Protein AF-A0A553ACE1-F1 (afdb_monomer)

Structure (mmCIF, N/CA/C/O backbone):
data_AF-A0A553ACE1-F1
#
_entry.id   AF-A0A553ACE1-F1
#
loop_
_atom_site.group_PDB
_atom_site.id
_atom_site.type_symbol
_atom_site.label_atom_id
_atom_site.label_alt_id
_atom_site.label_comp_id
_atom_site.label_asym_id
_atom_site.label_entity_id
_atom_site.label_seq_id
_atom_site.pdbx_PDB_ins_code
_atom_site.Cartn_x
_atom_site.Cartn_y
_atom_site.Cartn_z
_atom_site.occupancy
_atom_site.B_iso_or_equiv
_atom_site.auth_seq_id
_atom_site.auth_comp_id
_atom_site.auth_asym_id
_atom_site.auth_atom_id
_atom_site.pdbx_PDB_model_num
ATOM 1 N N . MET A 1 1 ? 26.444 -47.051 54.486 1.00 54.66 1 MET A N 1
ATOM 2 C CA . MET A 1 1 ? 26.420 -46.812 53.024 1.00 54.66 1 MET A CA 1
ATOM 3 C C . MET A 1 1 ? 25.079 -47.172 52.370 1.00 54.66 1 MET A C 1
ATOM 5 O O . MET A 1 1 ? 24.501 -46.300 51.744 1.00 54.66 1 MET A O 1
ATOM 9 N N . ASN A 1 2 ? 24.484 -48.352 52.595 1.00 53.97 2 ASN A N 1
ATOM 10 C CA . ASN A 1 2 ? 23.259 -48.787 51.879 1.00 53.97 2 ASN A CA 1
ATOM 11 C C . ASN A 1 2 ? 21.952 -48.009 52.162 1.00 53.97 2 ASN A C 1
ATOM 13 O O . ASN A 1 2 ? 21.010 -48.122 51.385 1.00 53.97 2 ASN A O 1
ATOM 17 N N . LYS A 1 3 ? 21.857 -47.231 53.251 1.00 53.69 3 LYS A N 1
ATOM 18 C CA . LYS A 1 3 ? 20.664 -46.404 53.548 1.00 53.69 3 LYS A CA 1
ATOM 19 C C . LYS A 1 3 ? 20.696 -45.035 52.855 1.00 53.69 3 LYS A C 1
ATOM 21 O O . LYS A 1 3 ? 19.648 -44.536 52.469 1.00 53.69 3 LYS A O 1
ATOM 26 N N . ILE A 1 4 ? 21.892 -44.481 52.635 1.00 63.81 4 ILE A N 1
ATOM 27 C CA . ILE A 1 4 ? 22.094 -43.199 51.938 1.00 63.81 4 ILE A CA 1
ATOM 28 C C . ILE A 1 4 ? 21.805 -43.370 50.445 1.00 63.81 4 ILE A C 1
ATOM 30 O O . ILE A 1 4 ? 21.076 -42.568 49.881 1.00 63.81 4 ILE A O 1
ATOM 34 N N . TYR A 1 5 ? 22.253 -44.474 49.836 1.00 59.38 5 TYR A N 1
ATOM 35 C CA . TYR A 1 5 ? 21.927 -44.782 48.439 1.00 59.38 5 TYR A CA 1
ATOM 36 C C . TYR A 1 5 ? 20.423 -44.992 48.203 1.00 59.38 5 TYR A C 1
ATOM 38 O O . TYR A 1 5 ? 19.924 -44.605 47.156 1.00 59.38 5 TYR A O 1
ATOM 46 N N . LYS A 1 6 ? 19.675 -45.527 49.181 1.00 59.72 6 LYS A N 1
ATOM 47 C CA . LYS A 1 6 ? 18.208 -45.657 49.087 1.00 59.72 6 LYS A CA 1
ATOM 48 C C . LYS A 1 6 ? 17.488 -44.307 49.179 1.00 59.72 6 LYS A C 1
ATOM 50 O O . LYS A 1 6 ? 16.543 -44.085 48.436 1.00 59.72 6 LYS A O 1
ATOM 55 N N . LEU A 1 7 ? 17.955 -43.403 50.044 1.00 62.47 7 LEU A N 1
ATOM 56 C CA . LEU A 1 7 ? 17.433 -42.032 50.152 1.00 62.47 7 LEU A CA 1
ATOM 57 C C . LEU A 1 7 ? 17.746 -41.193 48.905 1.00 62.47 7 LEU A C 1
ATOM 59 O O . LEU A 1 7 ? 16.890 -40.446 48.443 1.00 62.47 7 LEU A O 1
ATOM 63 N N . LEU A 1 8 ? 18.936 -41.366 48.326 1.00 63.53 8 LEU A N 1
ATOM 64 C CA . LEU A 1 8 ? 19.361 -40.665 47.113 1.00 63.53 8 LEU A CA 1
ATOM 65 C C . LEU A 1 8 ? 18.611 -41.174 45.868 1.00 63.53 8 LEU A C 1
ATOM 67 O O . LEU A 1 8 ? 18.238 -40.379 45.012 1.00 63.53 8 LEU A O 1
ATOM 71 N N . LEU A 1 9 ? 18.302 -42.476 45.808 1.00 63.38 9 LEU A N 1
ATOM 72 C CA . LEU A 1 9 ? 17.477 -43.069 44.750 1.00 63.38 9 LEU A CA 1
ATOM 73 C C . LEU A 1 9 ? 16.014 -42.597 44.822 1.00 63.38 9 LEU A C 1
ATOM 75 O O . LEU A 1 9 ? 15.417 -42.304 43.792 1.00 63.38 9 LEU A O 1
ATOM 79 N N . ILE A 1 10 ? 15.447 -42.482 46.030 1.00 65.19 10 ILE A N 1
ATOM 80 C CA . ILE A 1 10 ? 14.081 -41.969 46.229 1.00 65.19 10 ILE A CA 1
ATOM 81 C C . ILE A 1 10 ? 14.005 -40.483 45.860 1.00 65.19 10 ILE A C 1
ATOM 83 O O . ILE A 1 10 ? 13.066 -40.100 45.173 1.00 65.19 10 ILE A O 1
ATOM 87 N N . LEU A 1 11 ? 15.012 -39.676 46.225 1.00 62.47 11 LEU A N 1
ATOM 88 C CA . LEU A 1 11 ? 15.095 -38.264 45.838 1.00 62.47 11 LEU A CA 1
ATOM 89 C C . LEU A 1 11 ? 15.155 -38.095 44.308 1.00 62.47 11 LEU A C 1
ATOM 91 O O . LEU A 1 11 ? 14.412 -37.289 43.754 1.00 62.47 11 LEU A O 1
ATOM 95 N N . ILE A 1 12 ? 15.970 -38.900 43.618 1.00 61.97 12 ILE A N 1
ATOM 96 C CA . ILE A 1 12 ? 16.072 -38.893 42.151 1.00 61.97 12 ILE A CA 1
ATOM 97 C C . ILE A 1 12 ? 14.735 -39.292 41.505 1.00 61.97 12 ILE A C 1
ATOM 99 O O . ILE A 1 12 ? 14.260 -38.587 40.621 1.00 61.97 12 ILE A O 1
ATOM 103 N N . ILE A 1 13 ? 14.072 -40.348 41.988 1.00 59.62 13 ILE A N 1
ATOM 104 C CA . ILE A 1 13 ? 12.759 -40.775 41.471 1.00 59.62 13 ILE A CA 1
ATOM 105 C C . ILE A 1 13 ? 11.678 -39.706 41.726 1.00 59.62 13 ILE A C 1
ATOM 107 O O . ILE A 1 13 ? 10.843 -39.472 40.855 1.00 59.62 13 ILE A O 1
ATOM 111 N N . THR A 1 14 ? 11.713 -38.994 42.859 1.00 57.66 14 THR A N 1
ATOM 112 C CA . THR A 1 14 ? 10.780 -37.879 43.115 1.00 57.66 14 THR A CA 1
ATOM 113 C C . THR A 1 14 ? 11.046 -36.645 42.249 1.00 57.66 14 THR A C 1
ATOM 115 O O . THR A 1 14 ? 10.093 -35.980 41.858 1.00 57.66 14 THR A O 1
ATOM 118 N N . VAL A 1 15 ? 12.301 -36.358 41.883 1.00 57.38 15 VAL A N 1
ATOM 119 C CA . VAL A 1 15 ? 12.637 -35.265 40.948 1.00 57.38 15 VAL A CA 1
ATOM 120 C C . VAL A 1 15 ? 12.201 -35.603 39.516 1.00 57.38 15 VAL A C 1
ATOM 122 O O . VAL A 1 15 ? 11.728 -34.720 38.806 1.00 57.38 15 VAL A O 1
ATOM 125 N N . PHE A 1 16 ? 12.245 -36.880 39.115 1.00 55.12 16 PHE A N 1
ATOM 126 C CA . PHE A 1 16 ? 11.704 -37.327 37.824 1.00 55.12 16 PHE A CA 1
ATOM 127 C C . PHE A 1 16 ? 10.166 -37.374 37.784 1.00 55.12 16 PHE A C 1
ATOM 129 O O . PHE A 1 16 ? 9.590 -37.129 36.731 1.00 55.12 16 PHE A O 1
ATOM 136 N N . ALA A 1 17 ? 9.483 -37.609 38.911 1.00 51.12 17 ALA A N 1
ATOM 137 C CA . ALA A 1 17 ? 8.015 -37.609 38.973 1.00 51.12 17 ALA A CA 1
ATOM 138 C C . ALA A 1 17 ? 7.379 -36.200 38.967 1.00 51.12 17 ALA A C 1
ATOM 140 O O . ALA A 1 17 ? 6.186 -36.074 38.702 1.00 51.12 17 ALA A O 1
ATOM 141 N N . VAL A 1 18 ? 8.155 -35.142 39.243 1.00 54.12 18 VAL A N 1
ATOM 142 C CA . VAL A 1 18 ? 7.704 -33.733 39.157 1.00 54.12 18 VAL A CA 1
ATOM 143 C C . VAL A 1 18 ? 8.030 -33.107 37.792 1.00 54.12 18 VAL A C 1
ATOM 145 O O . VAL A 1 18 ? 7.512 -32.043 37.464 1.00 54.12 18 VAL A O 1
ATOM 148 N N . SER A 1 19 ? 8.788 -33.794 36.929 1.00 42.00 19 SER A N 1
ATOM 149 C CA . SER A 1 19 ? 8.917 -33.430 35.512 1.00 42.00 19 SER A CA 1
ATOM 150 C C . SER A 1 19 ? 7.740 -33.998 34.709 1.00 42.00 19 SER A C 1
ATOM 152 O O . SER A 1 19 ? 7.897 -34.738 33.743 1.00 42.00 19 SER A O 1
ATOM 154 N N . CYS A 1 20 ? 6.526 -33.654 35.141 1.00 41.62 20 CYS A N 1
ATOM 155 C CA . CYS A 1 20 ? 5.391 -33.648 34.239 1.00 41.62 20 CYS A CA 1
ATOM 156 C C . CYS A 1 20 ? 5.653 -32.483 33.283 1.00 41.62 20 CYS A C 1
ATOM 158 O O . CYS A 1 20 ? 5.522 -31.315 33.657 1.00 41.62 20 CYS A O 1
ATOM 160 N N . VAL A 1 21 ? 6.147 -32.813 32.093 1.00 44.06 21 VAL A N 1
ATOM 161 C CA . VAL A 1 21 ? 6.196 -31.903 30.954 1.00 44.06 21 VAL A CA 1
ATOM 162 C C . VAL A 1 21 ? 4.788 -31.326 30.842 1.00 44.06 21 VAL A C 1
ATOM 164 O O . VAL A 1 21 ? 3.827 -32.075 30.681 1.00 44.06 21 VAL A O 1
ATOM 167 N N . LYS A 1 22 ? 4.635 -30.011 31.032 1.00 40.16 22 LYS A N 1
ATOM 168 C CA . LYS A 1 22 ? 3.425 -29.353 30.545 1.00 40.16 22 LYS A CA 1
ATOM 169 C C . LYS A 1 22 ? 3.400 -29.664 29.060 1.00 40.16 22 LYS A C 1
ATOM 171 O O . LYS A 1 22 ? 4.384 -29.372 28.388 1.00 40.16 22 LYS A O 1
ATOM 176 N N . ASP A 1 23 ? 2.340 -30.315 28.594 1.00 42.09 23 ASP A N 1
ATOM 177 C CA . ASP A 1 23 ? 2.074 -30.452 27.170 1.00 42.09 23 ASP A CA 1
ATOM 178 C C . ASP A 1 23 ? 2.008 -29.037 26.583 1.00 42.09 23 ASP A C 1
ATOM 180 O O . ASP A 1 23 ? 0.950 -28.411 26.541 1.00 42.09 23 ASP A O 1
ATOM 184 N N . ASP A 1 24 ? 3.152 -28.525 26.131 1.00 47.62 24 ASP A N 1
ATOM 185 C CA . ASP A 1 24 ? 3.264 -27.381 25.234 1.00 47.62 24 ASP A CA 1
ATOM 186 C C . ASP A 1 24 ? 2.832 -27.860 23.840 1.00 47.62 24 ASP A C 1
ATOM 188 O O . ASP A 1 24 ? 3.572 -27.795 22.858 1.00 47.62 24 ASP A O 1
ATOM 192 N N . SER A 1 25 ? 1.617 -28.410 23.754 1.00 53.78 25 SER A N 1
ATOM 193 C CA . SER A 1 25 ? 0.945 -28.533 22.471 1.00 53.78 25 SER A CA 1
ATOM 194 C C . SER A 1 25 ? 0.800 -27.108 21.944 1.00 53.78 25 SER A C 1
ATOM 196 O O . SER A 1 25 ? 0.272 -26.262 22.677 1.00 53.78 25 SER A O 1
ATOM 198 N N . PRO A 1 26 ? 1.273 -26.796 20.724 1.00 58.47 26 PRO A N 1
ATOM 199 C CA . PRO A 1 26 ? 1.042 -25.480 20.160 1.00 58.47 26 PRO A CA 1
ATOM 200 C C . PRO A 1 26 ? -0.464 -25.248 20.186 1.00 58.47 26 PRO A C 1
ATOM 202 O O . PRO A 1 26 ? -1.236 -26.084 19.710 1.00 58.47 26 PRO A O 1
ATOM 205 N N . ASN A 1 27 ? -0.883 -24.152 20.817 1.00 63.75 27 ASN A N 1
ATOM 206 C CA . ASN A 1 27 ? -2.276 -23.744 20.814 1.00 63.75 27 ASN A CA 1
ATOM 207 C C . ASN A 1 27 ? -2.608 -23.374 19.365 1.00 63.75 27 ASN A C 1
ATOM 209 O O . ASN A 1 27 ? -2.334 -22.265 18.921 1.00 63.75 27 ASN A O 1
ATOM 213 N N . ILE A 1 28 ? -3.062 -24.355 18.591 1.00 69.94 28 ILE A N 1
ATOM 214 C CA . ILE A 1 28 ? -3.452 -24.176 17.201 1.00 69.94 28 ILE A CA 1
ATOM 215 C C . ILE A 1 28 ? -4.913 -23.748 17.199 1.00 69.94 28 ILE A C 1
ATOM 217 O O . ILE A 1 28 ? -5.791 -24.495 17.625 1.00 69.94 28 ILE A O 1
ATOM 221 N N . VAL A 1 29 ? -5.186 -22.528 16.741 1.00 79.75 29 VAL A N 1
ATOM 222 C CA . VAL A 1 29 ? -6.562 -22.107 16.472 1.00 79.75 29 VAL A CA 1
ATOM 223 C C . VAL A 1 29 ? -6.947 -22.688 15.114 1.00 79.75 29 VAL A C 1
ATOM 225 O O . VAL A 1 29 ? -6.329 -22.310 14.112 1.00 79.75 29 VAL A O 1
ATOM 228 N N . PRO A 1 30 ? -7.927 -23.612 15.050 1.00 83.69 30 PRO A N 1
ATOM 229 C CA . PRO A 1 30 ? -8.317 -24.226 13.790 1.00 83.69 30 PRO A CA 1
ATOM 230 C C . PRO A 1 30 ? -8.761 -23.146 12.808 1.00 83.69 30 PRO A C 1
ATOM 232 O O . PRO A 1 30 ? -9.521 -22.270 13.235 1.00 83.69 30 PRO A O 1
ATOM 235 N N . PRO A 1 31 ? -8.309 -23.189 11.542 1.00 85.81 31 PRO A N 1
ATOM 236 C CA . PRO A 1 31 ? -8.718 -22.221 10.537 1.00 85.81 31 PRO A CA 1
ATOM 237 C C . PRO A 1 31 ? -10.238 -22.262 10.371 1.00 85.81 31 PRO A C 1
ATOM 239 O O . PRO A 1 31 ? -10.842 -23.333 10.266 1.00 85.81 31 PRO A O 1
ATOM 242 N N . LYS A 1 32 ? -10.854 -21.082 10.391 1.00 93.12 32 LYS A N 1
ATOM 243 C CA . LYS A 1 32 ? -12.251 -20.893 10.013 1.00 93.12 32 LYS A CA 1
ATOM 244 C C . LYS A 1 32 ? -12.357 -20.820 8.487 1.00 93.12 32 LYS A C 1
ATOM 246 O O . LYS A 1 32 ? -11.362 -20.750 7.776 1.00 93.12 32 LYS A O 1
ATOM 251 N N . ASP A 1 33 ? -13.581 -20.849 7.979 1.00 96.19 33 ASP A N 1
ATOM 252 C CA . ASP A 1 33 ? -13.833 -20.493 6.585 1.00 96.19 33 ASP A CA 1
ATOM 253 C C . ASP A 1 33 ? -13.611 -18.981 6.386 1.00 96.19 33 ASP A C 1
ATOM 255 O O . ASP A 1 33 ? -14.054 -18.171 7.210 1.00 96.19 33 ASP A O 1
ATOM 259 N N . TYR A 1 34 ? -12.918 -18.589 5.312 1.00 96.62 34 TYR A N 1
ATOM 260 C CA . TYR A 1 34 ? -12.584 -17.185 5.057 1.00 96.62 34 TYR A CA 1
ATOM 261 C C . TYR A 1 34 ? -13.817 -16.316 4.792 1.00 96.62 34 TYR A C 1
ATOM 263 O O . TYR A 1 34 ? -13.854 -15.186 5.270 1.00 96.62 34 TYR A O 1
ATOM 271 N N . LYS A 1 35 ? -14.852 -16.818 4.103 1.00 96.81 35 LYS A N 1
ATOM 272 C CA . LYS A 1 35 ? -16.085 -16.052 3.834 1.00 96.81 35 LYS A CA 1
ATOM 273 C C . LYS A 1 35 ? -16.890 -15.834 5.111 1.00 96.81 35 LYS A C 1
ATOM 275 O O . LYS A 1 35 ? -17.399 -14.734 5.346 1.00 96.81 35 LYS A O 1
ATOM 280 N N . VAL A 1 36 ? -16.982 -16.865 5.951 1.00 97.19 36 VAL A N 1
ATOM 281 C CA . VAL A 1 36 ? -17.630 -16.768 7.267 1.00 97.19 36 VAL A CA 1
ATOM 282 C C . VAL A 1 36 ? -16.887 -15.765 8.143 1.00 97.19 36 VAL A C 1
ATOM 284 O O . VAL A 1 36 ? -17.506 -14.831 8.653 1.00 97.19 36 VAL A O 1
ATOM 287 N N . GLN A 1 37 ? -15.562 -15.897 8.262 1.00 97.50 37 GLN A N 1
ATOM 288 C CA . GLN A 1 37 ? -14.775 -14.979 9.082 1.00 97.50 37 GLN A CA 1
ATOM 289 C C . GLN A 1 37 ? -14.789 -13.552 8.527 1.00 97.50 37 GLN A C 1
ATOM 291 O O . GLN A 1 37 ? -14.902 -12.608 9.296 1.00 97.50 37 GLN A O 1
ATOM 296 N N . TYR A 1 38 ? -14.745 -13.371 7.208 1.00 98.19 38 TYR A N 1
ATOM 297 C CA . TYR A 1 38 ? -14.848 -12.047 6.599 1.00 98.19 38 TYR A CA 1
ATOM 298 C C . TYR A 1 38 ? -16.172 -11.353 6.947 1.00 98.19 38 TYR A C 1
ATOM 300 O O . TYR A 1 38 ? -16.191 -10.149 7.200 1.00 98.19 38 TYR A O 1
ATOM 308 N N . THR A 1 39 ? -17.273 -12.104 7.009 1.00 98.12 39 THR A N 1
ATOM 309 C CA . THR A 1 39 ? -18.576 -11.557 7.413 1.00 98.12 39 THR A CA 1
ATOM 310 C C . THR A 1 39 ? -18.546 -11.053 8.860 1.00 98.12 39 THR A C 1
ATOM 312 O O . THR A 1 39 ? -19.062 -9.970 9.139 1.00 98.12 39 THR A O 1
ATOM 315 N N . GLU A 1 40 ? -17.911 -11.804 9.769 1.00 97.12 40 GLU A N 1
ATOM 316 C CA . GLU A 1 40 ? -17.687 -11.379 11.159 1.00 97.12 40 GLU A CA 1
ATOM 317 C C . GLU A 1 40 ? -16.779 -10.139 11.215 1.00 97.12 40 GLU A C 1
ATOM 319 O O . GLU A 1 40 ? -17.159 -9.128 11.802 1.00 97.12 40 GLU A O 1
ATOM 324 N N . ASP A 1 41 ? -15.634 -10.176 10.530 1.00 98.31 41 ASP A N 1
ATOM 325 C CA . ASP A 1 41 ? -14.657 -9.085 10.492 1.00 98.31 41 ASP A CA 1
ATOM 326 C C . ASP A 1 41 ? -15.271 -7.780 9.988 1.00 98.31 41 ASP A C 1
ATOM 328 O O . ASP A 1 41 ? -15.051 -6.720 10.576 1.00 98.31 41 ASP A O 1
ATOM 332 N N . LEU A 1 42 ? -16.045 -7.843 8.900 1.00 98.50 42 LEU A N 1
ATOM 333 C CA . LEU A 1 42 ? -16.686 -6.669 8.323 1.00 98.50 42 LEU A CA 1
ATOM 334 C C . LEU A 1 42 ? -17.696 -6.064 9.301 1.00 98.50 42 LEU A C 1
ATOM 336 O O . LEU A 1 42 ? -17.701 -4.849 9.473 1.00 98.50 42 LEU A O 1
ATOM 340 N N . ALA A 1 43 ? -18.491 -6.890 9.987 1.00 98.19 43 ALA A N 1
ATOM 341 C CA . ALA A 1 43 ? -19.417 -6.418 11.013 1.00 98.19 43 ALA A CA 1
ATOM 342 C C . ALA A 1 43 ? -18.679 -5.786 12.209 1.00 98.19 43 ALA A C 1
ATOM 344 O O . ALA A 1 43 ? -19.099 -4.743 12.715 1.00 98.19 43 ALA A O 1
ATOM 345 N N . THR A 1 44 ? -17.557 -6.373 12.639 1.00 98.38 44 THR A N 1
ATOM 346 C CA . THR A 1 44 ? -16.701 -5.827 13.703 1.00 98.38 44 THR A CA 1
ATOM 347 C C . THR A 1 44 ? -16.100 -4.478 13.307 1.00 98.38 44 THR A C 1
ATOM 349 O O . THR A 1 44 ? -16.157 -3.532 14.096 1.00 98.38 44 THR A O 1
ATOM 352 N N . ILE A 1 45 ? -15.559 -4.363 12.089 1.00 98.75 45 ILE A N 1
ATOM 353 C CA . ILE A 1 45 ? -15.023 -3.104 11.553 1.00 98.75 45 ILE A CA 1
ATOM 354 C C . ILE A 1 45 ? -16.141 -2.072 11.428 1.00 98.75 45 ILE A C 1
ATOM 356 O O . ILE A 1 45 ? -15.967 -0.938 11.867 1.00 98.75 45 ILE A O 1
ATOM 360 N N . ASP A 1 46 ? -17.296 -2.449 10.877 1.00 98.56 46 ASP A N 1
ATOM 361 C CA . ASP A 1 46 ? -18.404 -1.520 10.683 1.00 98.56 46 ASP A CA 1
ATOM 362 C C . ASP A 1 46 ? -18.903 -0.957 12.018 1.00 98.56 46 ASP A C 1
ATOM 364 O O . ASP A 1 46 ? -19.078 0.258 12.130 1.00 98.56 46 ASP A O 1
ATOM 368 N N . ARG A 1 47 ? -19.019 -1.808 13.046 1.00 98.12 47 ARG A N 1
ATOM 369 C CA . ARG A 1 47 ? -19.348 -1.386 14.413 1.00 98.12 47 ARG A CA 1
ATOM 370 C C . ARG A 1 47 ? -18.276 -0.470 15.004 1.00 98.12 47 ARG A C 1
ATOM 372 O O . ARG A 1 47 ? -18.612 0.519 15.646 1.00 98.12 47 ARG A O 1
ATOM 379 N N . TYR A 1 48 ? -16.994 -0.753 14.772 1.00 98.62 48 TYR A N 1
ATOM 380 C CA . TYR A 1 48 ? -15.897 0.105 15.233 1.00 98.62 48 TYR A CA 1
ATOM 381 C C . TYR A 1 48 ? -15.950 1.496 14.599 1.00 98.62 48 TYR A C 1
ATOM 383 O O . TYR A 1 48 ? -15.826 2.498 15.300 1.00 98.62 48 TYR A O 1
ATOM 391 N N . LEU A 1 49 ? -16.217 1.570 13.295 1.00 98.69 49 LEU A N 1
ATOM 392 C CA . LEU A 1 49 ? -16.373 2.832 12.573 1.00 98.69 49 LEU A CA 1
ATOM 393 C C . LEU A 1 49 ? -17.570 3.666 13.069 1.00 98.69 49 LEU A C 1
ATOM 395 O O . LEU A 1 49 ? -17.536 4.892 12.946 1.00 98.69 49 LEU A O 1
ATOM 399 N N . ASP A 1 50 ? -18.601 3.021 13.623 1.00 98.12 50 ASP A N 1
ATOM 400 C CA . ASP A 1 50 ? -19.799 3.669 14.170 1.00 98.12 50 ASP A CA 1
ATOM 401 C C . ASP A 1 50 ? -19.663 4.069 15.645 1.00 98.12 50 ASP A C 1
ATOM 403 O O . ASP A 1 50 ? -20.139 5.134 16.038 1.00 98.12 50 ASP A O 1
ATOM 407 N N . GLU A 1 51 ? -19.011 3.242 16.466 1.00 97.44 51 GLU A N 1
ATOM 408 C CA . GLU A 1 51 ? -18.904 3.450 17.917 1.00 97.44 51 GLU A CA 1
ATOM 409 C C . GLU A 1 51 ? -17.683 4.274 18.341 1.00 97.44 51 GLU A C 1
ATOM 411 O O . GLU A 1 51 ? -17.623 4.711 19.490 1.00 97.44 51 GLU A O 1
ATOM 416 N N . TYR A 1 52 ? -16.699 4.481 17.464 1.00 98.44 52 TYR A N 1
ATOM 417 C CA . TYR A 1 52 ? -15.484 5.238 17.773 1.00 98.44 52 TYR A CA 1
ATOM 418 C C . TYR A 1 52 ? -15.437 6.549 16.995 1.00 98.44 52 TYR A C 1
ATOM 420 O O . TYR A 1 52 ? -15.924 6.645 15.869 1.00 98.44 52 TYR A O 1
ATOM 428 N N . TYR A 1 53 ? -14.802 7.557 17.590 1.00 98.50 53 TYR A N 1
ATOM 429 C CA . TYR A 1 53 ? -14.370 8.774 16.907 1.00 98.50 53 TYR A CA 1
ATOM 430 C C . TYR A 1 53 ? -12.841 8.832 16.863 1.00 98.50 53 TYR A C 1
ATOM 432 O O . TYR A 1 53 ? -12.156 8.108 17.593 1.00 98.50 53 TYR A O 1
ATOM 440 N N . MET A 1 54 ? -12.308 9.685 15.990 1.00 98.12 54 MET A N 1
ATOM 441 C CA . MET A 1 54 ? -10.868 9.876 15.842 1.00 98.12 54 MET A CA 1
ATOM 442 C C . MET A 1 54 ? -10.461 11.333 16.037 1.00 98.12 54 MET A C 1
ATOM 444 O O . MET A 1 54 ? -11.174 12.251 15.633 1.00 98.12 54 MET A O 1
ATOM 448 N N . GLU A 1 55 ? -9.279 11.528 16.610 1.00 98.06 55 GLU A N 1
ATOM 449 C CA . GLU A 1 55 ? -8.599 12.817 16.711 1.00 98.06 55 GLU A CA 1
ATOM 450 C C . GLU A 1 55 ? -7.272 12.720 15.961 1.00 98.06 55 GLU A C 1
ATOM 452 O O . GLU A 1 55 ? -6.478 11.816 16.228 1.00 98.06 55 GLU A O 1
ATOM 457 N N . VAL A 1 56 ? -7.051 13.633 15.012 1.00 98.19 56 VAL A N 1
ATOM 458 C CA . VAL A 1 56 ? -5.867 13.656 14.142 1.00 98.19 56 VAL A CA 1
ATOM 459 C C . VAL A 1 56 ? -5.013 14.864 14.513 1.00 98.19 56 VAL A C 1
ATOM 461 O O . VAL A 1 56 ? -5.495 15.998 14.489 1.00 98.19 56 VAL A O 1
ATOM 464 N N . THR A 1 57 ? -3.754 14.638 14.884 1.00 97.62 57 THR A N 1
ATOM 465 C CA . THR A 1 57 ? -2.805 15.727 15.161 1.00 97.62 57 THR A CA 1
ATOM 466 C C . THR A 1 57 ? -2.314 16.375 13.858 1.00 97.62 57 THR A C 1
ATOM 468 O O . THR A 1 57 ? -2.434 15.769 12.792 1.00 97.62 57 THR A O 1
ATOM 471 N N . PRO A 1 58 ? -1.695 17.573 13.904 1.00 95.19 58 PRO A N 1
ATOM 472 C CA . PRO A 1 58 ? -1.054 18.168 12.725 1.00 95.19 58 PRO A CA 1
ATOM 473 C C . PRO A 1 58 ? 0.023 17.281 12.080 1.00 95.19 58 PRO A C 1
ATOM 475 O O . PRO A 1 58 ? 0.250 17.376 10.880 1.00 95.19 58 PRO A O 1
ATOM 478 N N . ASP A 1 59 ? 0.646 16.393 12.862 1.00 93.19 59 ASP A N 1
ATOM 479 C CA . ASP A 1 59 ? 1.635 15.419 12.387 1.00 93.19 59 ASP A CA 1
ATOM 480 C C . ASP A 1 59 ? 0.998 14.101 11.913 1.00 93.19 59 ASP A C 1
ATOM 482 O O . ASP A 1 59 ? 1.711 13.125 11.667 1.00 93.19 59 ASP A O 1
ATOM 486 N N . PHE A 1 60 ? -0.332 14.048 11.800 1.00 97.25 60 PHE A N 1
ATOM 487 C CA . PHE A 1 60 ? -1.122 12.887 11.380 1.00 97.25 60 PHE A CA 1
ATOM 488 C C . PHE A 1 60 ? -1.035 11.664 12.306 1.00 97.25 60 PHE A C 1
ATOM 490 O O . PHE A 1 60 ? -1.233 10.527 11.867 1.00 97.25 60 PHE A O 1
ATOM 497 N N . ASP A 1 61 ? -0.745 11.874 13.592 1.00 97.19 61 ASP A N 1
ATOM 498 C CA . ASP A 1 61 ? -0.977 10.848 14.608 1.00 97.19 61 ASP A CA 1
ATOM 499 C C . ASP A 1 61 ? -2.464 10.770 14.936 1.00 97.19 61 ASP A C 1
ATOM 501 O O . ASP A 1 61 ? -3.122 11.799 15.095 1.00 97.19 61 ASP A O 1
ATOM 505 N N . VAL A 1 62 ? -2.976 9.547 15.070 1.00 98.12 62 VAL A N 1
ATOM 506 C CA . VAL A 1 62 ? -4.399 9.312 15.323 1.00 98.12 62 VAL A CA 1
ATOM 507 C C . VAL A 1 62 ? -4.621 8.665 16.681 1.00 98.12 62 VAL A C 1
ATOM 509 O O . VAL A 1 62 ? -3.995 7.655 17.014 1.00 98.12 62 VAL A O 1
ATOM 512 N N . THR A 1 63 ? -5.568 9.219 17.433 1.00 98.12 63 THR A N 1
ATOM 513 C CA . TH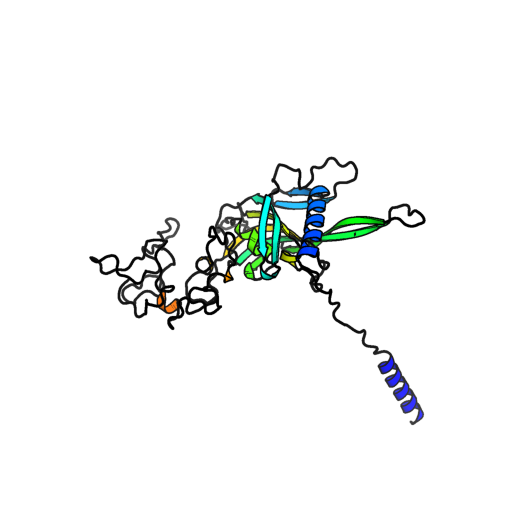R A 1 63 ? -6.148 8.580 18.618 1.00 98.12 63 THR A CA 1
ATOM 514 C C . THR A 1 63 ? -7.580 8.177 18.305 1.00 98.12 63 THR A C 1
ATOM 516 O O . THR A 1 63 ? -8.368 9.004 17.853 1.00 98.12 63 THR A O 1
ATOM 519 N N . PHE A 1 64 ? -7.914 6.911 18.555 1.00 98.31 64 PHE A N 1
ATOM 520 C CA . PHE A 1 64 ? -9.282 6.406 18.475 1.00 98.31 64 PHE A CA 1
ATOM 521 C C . PHE A 1 64 ? -9.864 6.278 19.876 1.00 98.31 64 PHE A C 1
ATOM 523 O O . PHE A 1 64 ? -9.230 5.690 20.756 1.00 98.31 64 PHE A O 1
ATOM 530 N N . THR A 1 65 ? -11.075 6.793 20.061 1.00 98.19 65 THR A N 1
ATOM 531 C CA . THR A 1 65 ? -11.755 6.794 21.356 1.00 98.19 65 THR A CA 1
ATOM 532 C C . THR A 1 65 ? -13.200 6.351 21.174 1.00 98.19 65 THR A C 1
ATOM 534 O O . THR A 1 65 ? -13.899 6.834 20.282 1.00 98.19 65 THR A O 1
ATOM 537 N N . LYS A 1 66 ? -13.660 5.430 22.028 1.00 97.06 66 LYS A N 1
ATOM 538 C CA . LYS A 1 66 ? -15.055 4.979 22.029 1.00 97.06 66 LYS A CA 1
ATOM 539 C C . LYS A 1 66 ? -15.968 6.141 22.420 1.00 97.06 66 LYS A C 1
ATOM 541 O O . LYS A 1 66 ? -15.708 6.831 23.408 1.00 97.06 66 LYS A O 1
ATOM 546 N N . ILE A 1 67 ? -17.036 6.353 21.661 1.00 97.62 67 ILE A N 1
ATOM 547 C CA . ILE A 1 67 ? -18.045 7.367 21.954 1.00 97.62 67 ILE A CA 1
ATOM 548 C C . ILE A 1 67 ? -18.810 6.914 23.208 1.00 97.62 67 ILE A C 1
ATOM 550 O O . ILE A 1 67 ? -19.364 5.810 23.225 1.00 97.62 67 ILE A O 1
ATOM 554 N N . PRO A 1 68 ? -18.843 7.719 24.284 1.00 95.12 68 PRO A N 1
ATOM 555 C CA . PRO A 1 68 ? -19.598 7.365 25.477 1.00 95.12 68 PRO A CA 1
ATOM 556 C C . PRO A 1 68 ? -21.103 7.382 25.188 1.00 95.12 68 PRO A C 1
ATOM 558 O O . PRO A 1 68 ? -21.574 8.070 24.284 1.00 95.12 68 PRO A O 1
ATOM 561 N N . VAL A 1 69 ? -21.890 6.670 25.995 1.00 90.31 69 VAL A N 1
ATOM 562 C CA . VAL A 1 69 ? -23.357 6.706 25.893 1.00 90.31 69 VAL A CA 1
ATOM 563 C C . VAL A 1 69 ? -23.852 8.150 26.047 1.00 90.31 69 VAL A C 1
ATOM 565 O O . VAL A 1 69 ? -23.550 8.810 27.039 1.00 90.31 69 VAL A O 1
ATOM 568 N N . GLY A 1 70 ? -24.606 8.643 25.059 1.00 92.81 70 GLY A N 1
ATOM 569 C CA . GLY A 1 70 ? -25.060 10.039 25.004 1.00 92.81 70 GLY A CA 1
ATOM 570 C C . GLY A 1 70 ? -23.998 11.045 24.535 1.00 92.81 70 GLY A C 1
ATOM 571 O O . GLY A 1 70 ? -24.247 12.248 24.585 1.00 92.81 70 GLY A O 1
ATOM 572 N N . GLY A 1 71 ? -22.830 10.574 24.089 1.00 94.50 71 GLY A N 1
ATOM 573 C CA . GLY A 1 71 ? -21.795 11.393 23.465 1.00 94.50 71 GLY A CA 1
ATOM 574 C C . GLY A 1 71 ? -22.266 12.023 22.153 1.00 94.50 71 GLY A C 1
ATOM 575 O O . GLY A 1 71 ? -23.130 11.490 21.458 1.00 94.50 71 GLY A O 1
ATOM 576 N N . THR A 1 72 ? -21.698 13.182 21.822 1.00 95.50 72 THR A N 1
ATOM 577 C CA . THR A 1 72 ? -22.055 13.976 20.632 1.00 95.50 72 THR A CA 1
ATOM 578 C C . THR A 1 72 ? -20.945 14.003 19.582 1.00 95.50 72 THR A C 1
ATOM 580 O O . THR A 1 72 ? -21.041 14.745 18.605 1.00 95.50 72 THR A O 1
ATOM 583 N N . GLN A 1 73 ? -19.858 13.262 19.803 1.00 97.81 73 GLN A N 1
ATOM 584 C CA . GLN A 1 73 ? -18.750 13.154 18.863 1.00 97.81 73 GLN A CA 1
ATOM 585 C C . GLN A 1 73 ? -19.235 12.505 17.563 1.00 97.81 73 GLN A C 1
ATOM 587 O O . GLN A 1 73 ? -20.027 11.563 17.585 1.00 97.81 73 GLN A O 1
ATOM 592 N N . GLN A 1 74 ? -18.752 13.001 16.425 1.00 97.44 74 GLN A N 1
ATOM 593 C CA . GLN A 1 74 ? -18.993 12.339 15.147 1.00 97.44 74 GLN A CA 1
ATOM 594 C C . GLN A 1 74 ? -18.142 11.075 15.073 1.00 97.44 74 GLN A C 1
ATOM 596 O O . GLN A 1 74 ? -16.937 11.124 15.322 1.00 97.44 74 GLN A O 1
ATOM 601 N N . SER A 1 75 ? -18.769 9.955 14.722 1.00 98.31 75 SER A N 1
ATOM 602 C CA . SER A 1 75 ? -18.055 8.699 14.525 1.00 98.31 75 SER A CA 1
ATOM 603 C C . SER A 1 75 ? -17.088 8.777 13.345 1.00 98.31 75 SER A C 1
ATOM 605 O O . SER A 1 75 ? -17.210 9.649 12.477 1.00 98.31 75 SER A O 1
ATOM 607 N N . ILE A 1 76 ? -16.141 7.838 13.283 1.00 98.56 76 ILE A N 1
ATOM 608 C CA . ILE A 1 76 ? -15.203 7.707 12.159 1.00 98.56 76 ILE A CA 1
ATOM 609 C C . ILE A 1 76 ? -15.969 7.615 10.830 1.00 98.56 76 ILE A C 1
ATOM 611 O O . ILE A 1 76 ? -15.543 8.212 9.839 1.00 98.56 76 ILE A O 1
ATOM 615 N N . ARG A 1 77 ? -17.117 6.919 10.814 1.00 98.25 77 ARG A N 1
ATOM 616 C CA . ARG A 1 77 ? -17.978 6.799 9.630 1.00 98.25 77 ARG A CA 1
ATOM 617 C C . ARG A 1 77 ? -18.599 8.126 9.195 1.00 98.25 77 ARG A C 1
ATOM 619 O O . ARG A 1 77 ? -18.746 8.351 7.997 1.00 98.25 77 ARG A O 1
ATOM 626 N N . LEU A 1 78 ? -19.021 8.960 10.145 1.00 97.44 78 LEU A N 1
ATOM 627 C CA . LEU A 1 78 ? -19.851 10.138 9.866 1.00 97.44 78 LEU A CA 1
ATOM 628 C C . LEU A 1 78 ? -19.073 11.450 9.770 1.00 97.44 78 LEU A C 1
ATOM 630 O O . LEU A 1 78 ? -19.614 12.426 9.248 1.00 97.44 78 LEU A O 1
ATOM 634 N N . GLN A 1 79 ? -17.843 11.511 10.281 1.00 96.62 79 GLN A N 1
ATOM 635 C CA . GLN A 1 79 ? -17.032 12.719 10.153 1.00 96.62 79 GLN A CA 1
ATOM 636 C C . GLN A 1 79 ? -16.744 13.043 8.677 1.00 96.62 79 GLN A C 1
ATOM 638 O O . GLN A 1 79 ? -16.577 12.156 7.840 1.00 96.62 79 GLN A O 1
ATOM 643 N N . THR A 1 80 ? -16.695 14.335 8.355 1.00 96.31 80 THR A N 1
ATOM 644 C CA . THR A 1 80 ? -16.552 14.819 6.971 1.00 96.31 80 THR A CA 1
ATOM 645 C C . THR A 1 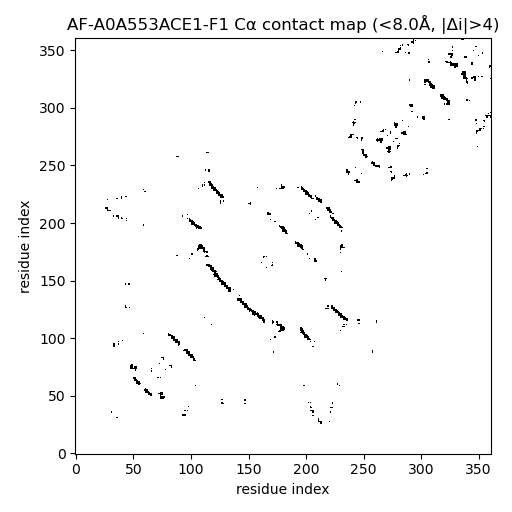80 ? -15.190 15.434 6.669 1.00 96.31 80 THR A C 1
ATOM 647 O O . THR A 1 80 ? -14.912 15.734 5.512 1.00 96.31 80 THR A O 1
ATOM 650 N N . THR A 1 81 ? -14.353 15.661 7.685 1.00 97.00 81 THR A N 1
ATOM 651 C CA . THR A 1 81 ? -13.030 16.285 7.519 1.00 97.00 81 THR A CA 1
ATOM 652 C C . THR A 1 81 ? -12.101 15.399 6.694 1.00 97.00 81 THR A C 1
ATOM 654 O O . THR A 1 81 ? -11.396 15.896 5.821 1.00 97.00 81 THR A O 1
ATOM 657 N N . TYR A 1 82 ? -12.141 14.090 6.938 1.00 97.31 82 TYR A N 1
ATOM 658 C CA . TYR A 1 82 ? -11.362 13.087 6.223 1.00 97.31 82 TYR A CA 1
ATOM 659 C C . TYR A 1 82 ? -12.277 11.935 5.800 1.00 97.31 82 TYR A C 1
ATOM 661 O O . TYR A 1 82 ? -12.335 10.924 6.497 1.00 97.31 82 TYR A O 1
ATOM 669 N N . PRO A 1 83 ? -13.044 12.078 4.707 1.00 97.12 83 PRO A N 1
ATOM 670 C CA . PRO A 1 83 ? -14.092 11.128 4.348 1.00 97.12 83 PRO A CA 1
ATOM 671 C C . PRO A 1 83 ? -13.602 9.678 4.309 1.00 97.12 83 PRO A C 1
ATOM 673 O O . PRO A 1 83 ? -12.539 9.385 3.760 1.00 97.12 83 PRO A O 1
ATOM 676 N N . LEU A 1 84 ? -14.399 8.769 4.873 1.00 98.62 84 LEU A N 1
ATOM 677 C CA . LEU A 1 84 ? -14.136 7.336 4.804 1.00 98.62 84 LEU A CA 1
ATOM 678 C C . LEU A 1 84 ? -14.259 6.849 3.355 1.00 98.62 84 LEU A C 1
ATOM 680 O O . LEU A 1 84 ? -15.276 7.070 2.697 1.00 98.62 84 LEU A O 1
ATOM 684 N N . GLN A 1 85 ? -13.232 6.158 2.876 1.00 98.44 85 GLN A N 1
ATOM 685 C CA . GLN A 1 85 ? -13.172 5.564 1.544 1.00 98.44 85 GLN A CA 1
ATOM 686 C C . GLN A 1 85 ? -13.100 4.038 1.651 1.00 98.44 85 GLN A C 1
ATOM 688 O O . GLN A 1 85 ? -12.859 3.483 2.726 1.00 98.44 85 GLN A O 1
ATOM 693 N N . SER A 1 86 ? -13.317 3.340 0.535 1.00 97.88 86 SER A N 1
ATOM 694 C CA . SER A 1 86 ? -13.170 1.885 0.485 1.00 97.88 86 SER A CA 1
ATOM 695 C C . SER A 1 86 ? -12.651 1.393 -0.860 1.00 97.88 86 SER A C 1
ATOM 697 O O . SER A 1 86 ? -13.036 1.935 -1.895 1.00 97.88 86 SER A O 1
ATOM 699 N N . LYS A 1 87 ? -11.862 0.316 -0.836 1.00 94.88 87 LYS A N 1
ATOM 700 C CA . LYS A 1 87 ? -11.410 -0.453 -2.006 1.00 94.88 87 LYS A CA 1
ATOM 701 C C . LYS A 1 87 ? -11.836 -1.915 -1.840 1.00 94.88 87 LYS A C 1
ATOM 703 O O . LYS A 1 87 ? -11.904 -2.409 -0.715 1.00 94.88 87 LYS A O 1
ATOM 708 N N . ILE A 1 88 ? -12.120 -2.599 -2.947 1.00 94.75 88 ILE A N 1
ATOM 709 C CA . ILE A 1 88 ? -12.241 -4.061 -2.961 1.00 94.75 88 ILE A CA 1
ATOM 710 C C . ILE A 1 88 ? -10.872 -4.658 -3.281 1.00 94.75 88 ILE A C 1
ATOM 712 O O . ILE A 1 88 ? -10.299 -4.362 -4.329 1.00 94.75 88 ILE A O 1
ATOM 716 N N . VAL A 1 89 ? -10.373 -5.488 -2.371 1.00 92.88 89 VAL A N 1
ATOM 717 C CA . VAL A 1 89 ? -9.152 -6.281 -2.512 1.00 92.88 89 VAL A CA 1
ATOM 718 C C . VAL A 1 89 ? -9.565 -7.718 -2.782 1.00 92.88 89 VAL A C 1
ATOM 720 O O . VAL A 1 89 ? -10.214 -8.347 -1.947 1.00 92.88 89 VAL A O 1
ATOM 723 N N . LYS A 1 90 ? -9.196 -8.232 -3.950 1.00 89.94 90 LYS A N 1
ATOM 724 C CA . LYS A 1 90 ? -9.473 -9.618 -4.314 1.00 89.94 90 LYS A CA 1
ATOM 725 C C . LYS A 1 90 ? -8.394 -10.517 -3.733 1.00 89.94 90 LYS A C 1
ATOM 727 O O . LYS A 1 90 ? -7.209 -10.216 -3.850 1.00 89.94 90 LYS A O 1
ATOM 732 N N . ASN A 1 91 ? -8.796 -11.623 -3.127 1.00 90.06 91 ASN A N 1
ATOM 733 C CA . ASN A 1 91 ? -7.875 -12.676 -2.742 1.00 90.06 91 ASN A CA 1
ATOM 734 C C . ASN A 1 91 ? -8.461 -14.020 -3.180 1.00 90.06 91 ASN A C 1
ATOM 736 O O . ASN A 1 91 ? -9.388 -14.546 -2.566 1.00 90.06 91 ASN A O 1
ATOM 740 N N . GLU A 1 92 ? -7.913 -14.542 -4.272 1.00 86.31 92 GLU A N 1
ATOM 741 C CA . GLU A 1 92 ? -8.349 -15.794 -4.893 1.00 86.31 92 GLU A CA 1
ATOM 742 C C . GLU A 1 92 ? -7.982 -17.016 -4.050 1.00 86.31 92 GLU A C 1
ATOM 744 O O . GLU A 1 92 ? -8.739 -17.980 -4.020 1.00 86.31 92 GLU A O 1
ATOM 749 N N . ASP A 1 93 ? -6.879 -16.946 -3.299 1.00 88.81 93 ASP A N 1
ATOM 750 C CA . ASP A 1 93 ? -6.443 -18.018 -2.399 1.00 88.81 93 ASP A CA 1
ATOM 751 C C . ASP A 1 93 ? -7.433 -18.198 -1.237 1.00 88.81 93 ASP A C 1
ATOM 753 O O . ASP A 1 93 ? -7.647 -19.303 -0.739 1.00 88.81 93 ASP A O 1
ATOM 757 N N . HIS A 1 94 ? -8.082 -17.105 -0.829 1.00 92.75 94 HIS A N 1
ATOM 758 C CA . HIS A 1 94 ? -9.158 -17.093 0.158 1.00 92.75 94 HIS A CA 1
ATOM 759 C C . HIS A 1 94 ? -10.550 -17.257 -0.471 1.00 92.75 94 HIS A C 1
ATOM 761 O O . HIS A 1 94 ? -11.509 -17.475 0.269 1.00 92.75 94 HIS A O 1
ATOM 767 N N . ASP A 1 95 ? -10.680 -17.122 -1.797 1.00 93.06 95 ASP A N 1
ATOM 768 C CA . ASP A 1 95 ? -11.953 -16.981 -2.520 1.00 93.06 95 ASP A CA 1
ATOM 769 C C . ASP A 1 95 ? -12.846 -15.872 -1.911 1.00 93.06 95 ASP A C 1
ATOM 771 O O . ASP A 1 95 ? -14.044 -16.048 -1.680 1.00 93.06 95 ASP A O 1
ATOM 775 N N . VAL A 1 96 ? -12.248 -14.720 -1.570 1.00 94.12 96 VAL A N 1
ATOM 776 C CA . VAL A 1 96 ? -12.943 -13.585 -0.935 1.00 94.12 96 VAL A CA 1
ATOM 777 C C . VAL A 1 96 ? -12.539 -12.249 -1.560 1.00 94.12 96 VAL A C 1
ATOM 779 O O . VAL A 1 96 ? -11.359 -11.916 -1.670 1.00 94.12 96 VAL A O 1
ATOM 782 N N . ASP A 1 97 ? -13.553 -11.434 -1.850 1.00 94.94 97 ASP A N 1
ATOM 783 C CA . ASP A 1 97 ? -13.422 -10.021 -2.203 1.00 94.94 97 ASP A CA 1
ATOM 784 C C . ASP A 1 97 ? -13.572 -9.162 -0.939 1.00 94.94 97 ASP A C 1
ATOM 786 O O . ASP A 1 97 ? -14.674 -8.823 -0.497 1.00 94.94 97 ASP A O 1
ATOM 790 N N . TYR A 1 98 ? -12.444 -8.809 -0.332 1.00 97.25 98 TYR A N 1
ATOM 791 C CA . TYR A 1 98 ? -12.396 -8.043 0.905 1.00 97.25 98 TYR A CA 1
ATOM 792 C C . TYR A 1 98 ? -12.638 -6.556 0.641 1.00 97.25 98 TYR A C 1
ATOM 794 O O . TYR A 1 98 ? -11.841 -5.874 -0.002 1.00 97.25 98 TYR A O 1
ATOM 802 N N . LYS A 1 99 ? -13.703 -6.000 1.218 1.00 98.19 99 LYS A N 1
ATOM 803 C CA . LYS A 1 99 ? -13.830 -4.546 1.375 1.00 98.19 99 LYS A CA 1
ATOM 804 C C . LYS A 1 99 ? -12.857 -4.052 2.444 1.00 98.19 99 LYS A C 1
ATOM 806 O O . LYS A 1 99 ? -12.989 -4.411 3.612 1.00 98.19 99 LYS 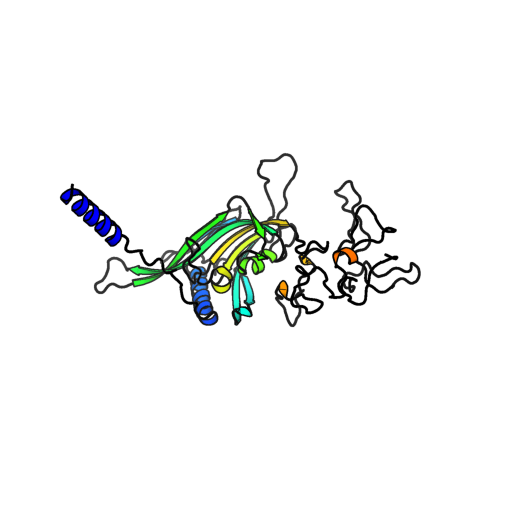A O 1
ATOM 811 N N . VA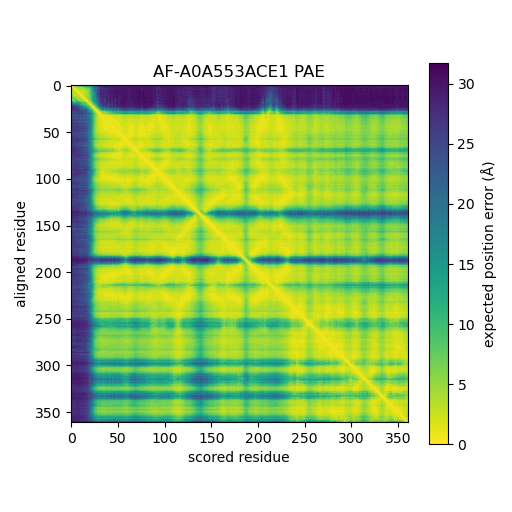L A 1 100 ? -11.940 -3.181 2.042 1.00 98.44 100 VAL A N 1
ATOM 812 C CA . VAL A 1 100 ? -11.003 -2.487 2.926 1.00 98.44 100 VAL A CA 1
ATOM 813 C C . VAL A 1 100 ? -11.410 -1.030 3.020 1.00 98.44 100 VAL A C 1
ATOM 815 O O . VAL A 1 100 ? -11.474 -0.339 2.001 1.00 98.44 100 VAL A O 1
ATOM 818 N N . TYR A 1 101 ? -11.679 -0.560 4.237 1.00 98.81 101 TYR A N 1
ATOM 819 C CA . TYR A 1 101 ? -11.892 0.861 4.481 1.00 98.81 101 TYR A CA 1
ATOM 820 C C . TYR A 1 101 ? -10.560 1.560 4.725 1.00 98.81 101 TYR A C 1
ATOM 822 O O . TYR A 1 101 ? -9.669 1.015 5.379 1.00 98.81 101 TYR A O 1
ATOM 830 N N . TYR A 1 102 ? -10.434 2.787 4.238 1.00 98.75 102 TYR A N 1
ATOM 831 C CA . TYR A 1 102 ? -9.267 3.619 4.488 1.00 98.75 102 TYR A CA 1
ATOM 832 C C . TYR A 1 102 ? -9.650 5.099 4.525 1.00 98.75 102 TYR A C 1
ATOM 834 O O . TYR A 1 102 ? -10.714 5.502 4.056 1.00 98.75 102 TYR A O 1
ATOM 842 N N . ILE A 1 103 ? -8.779 5.906 5.118 1.00 98.75 103 ILE A N 1
ATOM 843 C CA . ILE A 1 103 ? -8.907 7.356 5.202 1.00 98.75 103 ILE A CA 1
ATOM 844 C C . ILE A 1 103 ? -7.582 7.963 4.754 1.00 98.75 103 ILE A C 1
ATOM 846 O O . ILE A 1 103 ? -6.532 7.623 5.303 1.00 98.75 103 ILE A O 1
ATOM 850 N N . SER A 1 104 ? -7.634 8.864 3.774 1.00 98.12 104 SER A N 1
ATOM 851 C CA . SER A 1 104 ? -6.481 9.656 3.343 1.00 98.12 104 SER A CA 1
ATOM 852 C C . SER A 1 104 ? -6.492 11.012 4.046 1.00 98.12 104 SER A C 1
ATOM 854 O O . SER A 1 104 ? -7.416 11.805 3.861 1.00 98.12 104 SER A O 1
ATOM 856 N N . PHE A 1 105 ? -5.479 11.275 4.874 1.00 98.25 105 PHE A N 1
ATOM 857 C CA . PHE A 1 105 ? -5.269 12.598 5.471 1.00 98.25 105 PHE A CA 1
ATOM 858 C C . PHE A 1 105 ? -4.470 13.498 4.536 1.00 98.25 105 PHE A C 1
ATOM 860 O O . PHE A 1 105 ? -4.724 14.698 4.444 1.00 98.25 105 PHE A O 1
ATOM 867 N N . GLN A 1 106 ? -3.501 12.894 3.851 1.00 97.88 106 GLN A N 1
ATOM 868 C CA . GLN A 1 106 ? -2.641 13.529 2.872 1.00 97.88 106 GLN A CA 1
ATOM 869 C C . GLN A 1 106 ? -2.174 12.459 1.884 1.00 97.88 106 GLN A C 1
ATOM 871 O O . GLN A 1 106 ? -1.636 11.439 2.304 1.00 97.88 106 GLN A O 1
ATOM 876 N N . GLU A 1 107 ? -2.348 12.688 0.581 1.00 97.12 107 GLU A N 1
ATOM 877 C CA . GLU A 1 107 ? -1.875 11.752 -0.451 1.00 97.12 107 GLU A CA 1
ATOM 878 C C . GLU A 1 107 ? -0.343 11.675 -0.466 1.00 97.12 107 GLU A C 1
ATOM 880 O O . GLU A 1 107 ? 0.214 10.588 -0.527 1.00 97.12 107 GLU A O 1
ATOM 885 N N . GLY A 1 108 ? 0.326 12.822 -0.337 1.00 97.56 108 GLY A N 1
ATOM 886 C CA . GLY A 1 108 ? 1.774 12.976 -0.465 1.00 97.56 108 GLY A CA 1
ATOM 887 C C . GLY A 1 108 ? 2.159 13.703 -1.758 1.00 97.56 108 GLY A C 1
ATOM 888 O O . GLY A 1 108 ? 1.371 13.763 -2.701 1.00 97.56 108 GLY A O 1
ATOM 889 N N . VAL A 1 109 ? 3.355 14.295 -1.802 1.00 97.38 109 VAL A N 1
ATOM 890 C CA . VAL A 1 109 ? 3.813 15.134 -2.937 1.00 97.38 109 VAL A CA 1
ATOM 891 C C . VAL A 1 109 ? 4.998 14.549 -3.705 1.00 97.38 109 VAL A C 1
ATOM 893 O O . VAL A 1 109 ? 5.407 15.110 -4.719 1.00 97.38 109 VAL A O 1
ATOM 896 N N . GLY A 1 110 ? 5.575 13.461 -3.202 1.00 95.81 110 GLY A N 1
ATOM 897 C CA . GLY A 1 110 ? 6.729 12.792 -3.781 1.00 95.81 110 GLY A CA 1
ATOM 898 C C . GLY A 1 110 ? 6.352 11.677 -4.752 1.00 95.81 110 GLY A C 1
ATOM 899 O O . GLY A 1 110 ? 5.388 11.762 -5.515 1.00 95.81 110 GLY A O 1
ATOM 900 N N . GLU A 1 111 ? 7.149 10.617 -4.730 1.00 94.25 111 GLU A N 1
ATOM 901 C CA . GLU A 1 111 ? 7.040 9.499 -5.660 1.00 94.25 111 GLU A CA 1
ATOM 902 C C . GLU A 1 111 ? 5.874 8.581 -5.289 1.00 94.25 111 GLU A C 1
ATOM 904 O O . GLU A 1 111 ? 5.546 8.408 -4.115 1.00 94.25 111 GLU A O 1
ATOM 909 N N . SER A 1 112 ? 5.256 7.969 -6.299 1.00 93.44 112 SER A N 1
ATOM 910 C CA . SER A 1 112 ? 4.334 6.850 -6.079 1.00 93.44 112 SER A CA 1
ATOM 911 C C . SER A 1 112 ? 5.131 5.588 -5.756 1.00 93.44 112 SER A C 1
ATOM 913 O O . SER A 1 112 ? 6.242 5.413 -6.254 1.00 93.44 112 S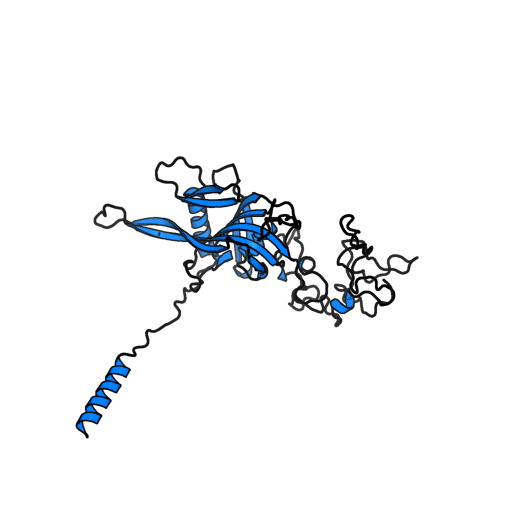ER A O 1
ATOM 915 N N . THR A 1 113 ? 4.556 4.722 -4.930 1.00 91.75 113 THR A N 1
ATOM 916 C CA . THR A 1 113 ? 5.127 3.417 -4.585 1.00 91.75 113 THR A CA 1
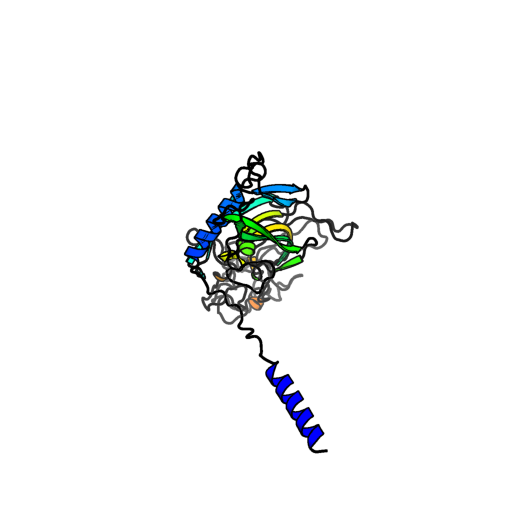ATOM 917 C C . THR A 1 113 ? 4.319 2.318 -5.250 1.00 91.75 113 THR A C 1
ATOM 919 O O . THR A 1 113 ? 3.111 2.448 -5.436 1.00 91.75 113 THR A O 1
ATOM 922 N N . THR A 1 114 ? 4.978 1.226 -5.596 1.00 92.38 114 THR A N 1
ATOM 923 C CA . THR A 1 114 ? 4.334 -0.019 -5.999 1.00 92.38 114 THR A CA 1
ATOM 924 C C . THR A 1 114 ? 4.392 -1.020 -4.863 1.00 92.38 114 THR A C 1
ATOM 926 O O . THR A 1 114 ? 5.060 -0.814 -3.850 1.00 92.38 114 THR A O 1
ATOM 929 N N . ALA A 1 115 ? 3.653 -2.104 -5.022 1.00 92.62 115 ALA A N 1
ATOM 930 C CA . ALA A 1 115 ? 3.492 -3.110 -3.996 1.00 92.62 115 ALA A CA 1
ATOM 931 C C . ALA A 1 115 ? 4.736 -4.035 -3.855 1.00 92.62 115 ALA A C 1
ATOM 933 O O . ALA A 1 115 ? 4.828 -4.768 -2.873 1.00 92.62 115 ALA A O 1
ATOM 934 N N . VAL A 1 116 ? 5.695 -3.944 -4.792 1.00 94.44 116 VAL A N 1
ATOM 935 C CA . VAL A 1 116 ? 7.018 -4.614 -4.792 1.00 94.44 116 VAL A CA 1
ATOM 936 C C . VAL A 1 116 ? 8.163 -3.693 -4.340 1.00 94.44 116 VAL A C 1
ATOM 938 O O . VAL A 1 116 ? 9.332 -4.083 -4.336 1.00 94.44 116 VAL A O 1
ATOM 941 N N . ASP A 1 117 ? 7.860 -2.445 -3.976 1.00 96.06 117 ASP A N 1
ATOM 942 C CA . ASP A 1 117 ? 8.871 -1.503 -3.506 1.00 96.06 117 ASP A CA 1
ATOM 943 C C . ASP A 1 117 ? 9.107 -1.643 -1.997 1.00 96.06 117 ASP A C 1
ATOM 945 O O . ASP A 1 117 ? 8.255 -2.088 -1.222 1.00 96.06 117 ASP A O 1
ATOM 949 N N . SER A 1 118 ? 10.282 -1.203 -1.544 1.00 97.75 118 SER A N 1
ATOM 950 C CA . SER A 1 118 ? 10.497 -0.968 -0.118 1.00 97.75 118 SER A CA 1
ATOM 951 C C . SER A 1 118 ? 9.988 0.412 0.275 1.00 97.75 118 SER A C 1
ATOM 953 O O . SER A 1 118 ? 10.240 1.391 -0.423 1.00 97.75 118 SER A O 1
ATOM 955 N N . VAL A 1 119 ? 9.353 0.524 1.437 1.00 98.06 119 VAL A N 1
ATOM 956 C CA . VAL A 1 119 ? 8.826 1.784 1.972 1.00 98.06 119 VAL A CA 1
ATOM 957 C C . VAL A 1 119 ? 9.439 2.121 3.322 1.00 98.06 119 VAL A C 1
ATOM 959 O O . VAL A 1 119 ? 9.699 1.242 4.137 1.00 98.06 119 VAL A O 1
ATOM 962 N N . TYR A 1 120 ? 9.665 3.409 3.559 1.00 97.69 120 TYR A N 1
ATOM 963 C CA . TYR A 1 120 ? 10.142 3.967 4.818 1.00 97.69 120 TYR A CA 1
ATOM 964 C C . TYR A 1 120 ? 8.976 4.639 5.535 1.00 97.69 120 TYR A C 1
ATOM 966 O O . TYR A 1 120 ? 8.467 5.674 5.084 1.00 97.69 120 TYR A O 1
ATOM 974 N N . VAL A 1 121 ? 8.516 4.017 6.619 1.00 97.56 121 VAL A N 1
ATOM 975 C CA . VAL A 1 121 ? 7.208 4.306 7.215 1.00 97.56 121 VAL A CA 1
ATOM 976 C C . VAL A 1 121 ? 7.275 4.430 8.726 1.00 97.56 121 VAL A C 1
ATOM 978 O O . VAL A 1 121 ? 7.908 3.623 9.401 1.00 97.56 121 VAL A O 1
ATOM 981 N N . ALA A 1 122 ? 6.580 5.428 9.265 1.00 97.69 122 ALA A N 1
ATOM 982 C CA . ALA A 1 122 ? 6.213 5.464 10.677 1.00 97.69 122 ALA A CA 1
ATOM 983 C C . ALA A 1 122 ? 4.759 5.006 10.804 1.00 97.69 122 ALA A C 1
ATOM 985 O O . ALA A 1 122 ? 3.933 5.353 9.957 1.00 97.69 122 ALA A O 1
ATOM 986 N N . TYR A 1 123 ? 4.433 4.215 11.823 1.00 98.44 123 TYR A N 1
ATOM 987 C CA . TYR A 1 123 ? 3.094 3.643 11.945 1.00 98.44 123 TYR A CA 1
ATOM 988 C C . TYR A 1 123 ? 2.720 3.260 13.378 1.00 98.44 123 TYR A C 1
ATOM 990 O O . TYR A 1 123 ? 3.575 3.138 14.255 1.00 98.44 123 TYR A O 1
ATOM 998 N N . LYS A 1 124 ? 1.423 3.040 13.596 1.00 98.44 124 LYS A N 1
ATOM 999 C CA . LYS A 1 124 ? 0.837 2.425 14.793 1.00 98.44 124 LYS A CA 1
ATOM 1000 C C . LYS A 1 124 ? -0.180 1.378 14.357 1.00 98.44 124 LYS A C 1
ATOM 1002 O O . LYS A 1 124 ? -1.079 1.696 13.579 1.00 98.44 124 LYS A O 1
ATOM 1007 N N . GLY A 1 125 ? -0.035 0.155 14.856 1.00 98.12 125 GLY A N 1
ATOM 1008 C CA . GLY A 1 125 ? -0.934 -0.970 14.617 1.00 98.12 125 GLY A CA 1
ATOM 1009 C C . GLY A 1 125 ? -1.780 -1.285 15.848 1.00 98.12 125 GLY A C 1
ATOM 1010 O O . GLY A 1 125 ? -1.256 -1.449 16.954 1.00 98.12 125 GLY A O 1
ATOM 1011 N N . LYS A 1 126 ? -3.096 -1.390 15.657 1.00 98.44 126 LYS A N 1
ATOM 1012 C CA . LYS A 1 126 ? -4.063 -1.819 16.673 1.00 98.44 126 LYS A CA 1
ATOM 1013 C C . LYS A 1 126 ? -4.865 -3.022 16.188 1.00 98.44 126 LYS A C 1
ATOM 1015 O O . LYS A 1 126 ? -5.234 -3.078 15.020 1.00 98.44 126 LYS A O 1
ATOM 1020 N N . SER A 1 127 ? -5.151 -3.965 17.077 1.00 97.88 127 SER A N 1
ATOM 1021 C CA . SER A 1 127 ? -6.121 -5.036 16.849 1.00 97.88 127 SER A CA 1
ATOM 1022 C C . SER A 1 127 ? -7.486 -4.589 17.361 1.00 97.88 127 SER A C 1
ATOM 1024 O O . SER A 1 127 ? -7.558 -3.886 18.369 1.00 97.88 127 SER A O 1
ATOM 1026 N N . ILE A 1 128 ? -8.558 -4.985 16.675 1.00 98.00 128 ILE A N 1
ATOM 1027 C CA . ILE A 1 128 ? -9.939 -4.848 17.147 1.00 98.00 128 ILE A CA 1
ATOM 1028 C C . ILE A 1 128 ? -10.404 -6.227 17.614 1.00 98.00 128 ILE A C 1
ATOM 1030 O O . ILE A 1 128 ? -10.188 -7.232 16.933 1.00 98.00 128 ILE A O 1
ATOM 1034 N N . TYR A 1 129 ? -11.024 -6.300 18.787 1.00 93.31 129 TYR A N 1
ATOM 1035 C CA . TYR A 1 129 ? -11.508 -7.562 19.341 1.00 93.31 129 TYR A CA 1
ATOM 1036 C C . TYR A 1 129 ? -12.794 -7.381 20.137 1.00 93.31 129 TYR A C 1
ATOM 1038 O O . TYR A 1 129 ? -13.096 -6.304 20.654 1.00 93.31 129 TYR A O 1
ATOM 1046 N N . HIS A 1 130 ? -13.550 -8.472 20.217 1.00 92.81 130 HIS A N 1
ATOM 1047 C CA . HIS A 1 130 ? -14.747 -8.575 21.034 1.00 92.81 130 HIS A CA 1
ATOM 1048 C C . HIS A 1 130 ? -14.378 -8.975 22.459 1.00 92.81 130 HIS A C 1
ATOM 1050 O O . HIS A 1 130 ? -13.508 -9.821 22.676 1.00 92.81 130 HIS A O 1
ATOM 1056 N N . GLN A 1 131 ? -15.079 -8.407 23.431 1.00 90.56 131 GLN A N 1
ATOM 1057 C CA . GLN A 1 131 ? -15.015 -8.836 24.816 1.00 90.56 131 GLN A CA 1
ATOM 1058 C C . GLN A 1 131 ? -16.407 -8.743 25.441 1.00 90.56 131 GLN A C 1
ATOM 1060 O O . GLN A 1 131 ? -17.101 -7.736 25.318 1.00 90.56 131 GLN A O 1
ATOM 1065 N N . SER A 1 132 ? -16.816 -9.816 26.117 1.00 91.19 132 SER A N 1
ATOM 1066 C CA . SER A 1 132 ? -18.057 -9.843 26.889 1.00 91.19 132 SER A CA 1
ATOM 1067 C C . SER A 1 132 ? -17.815 -9.268 28.280 1.00 91.19 132 SER A C 1
ATOM 1069 O O . SER A 1 132 ? -17.159 -9.902 29.108 1.00 91.19 132 SER A O 1
ATOM 1071 N N . ASP A 1 133 ? -18.375 -8.092 28.549 1.00 88.94 133 ASP A N 1
ATOM 1072 C CA . ASP A 1 133 ? -18.247 -7.420 29.841 1.00 88.94 133 ASP A CA 1
ATOM 1073 C C . ASP A 1 133 ? -19.500 -7.606 30.692 1.00 88.94 133 ASP A C 1
ATOM 1075 O O . ASP A 1 133 ? -20.628 -7.568 30.202 1.00 88.94 133 ASP A O 1
ATOM 1079 N N . GLU A 1 134 ? -19.308 -7.799 31.993 1.00 89.25 134 GLU A N 1
ATOM 1080 C CA . GLU A 1 134 ? -20.399 -7.918 32.960 1.00 89.25 134 GLU A CA 1
ATOM 1081 C C . GLU A 1 134 ? -21.028 -6.542 33.240 1.00 89.25 134 GLU A C 1
ATOM 1083 O O . GLU A 1 134 ? -20.324 -5.572 33.526 1.00 89.25 134 GLU A O 1
ATOM 1088 N N . ILE A 1 135 ? -22.362 -6.445 33.196 1.00 82.88 135 ILE A N 1
ATOM 1089 C CA . ILE A 1 135 ? -23.079 -5.204 33.533 1.00 82.88 135 ILE A CA 1
ATOM 1090 C C . ILE A 1 135 ? -23.003 -4.967 35.047 1.00 82.88 135 ILE A C 1
ATOM 1092 O O . ILE A 1 135 ? -23.398 -5.836 35.825 1.00 82.88 135 ILE A O 1
ATOM 1096 N N . LEU A 1 136 ? -22.554 -3.780 35.474 1.00 80.44 136 LEU A N 1
ATOM 1097 C CA . LEU A 1 136 ? -22.487 -3.396 36.889 1.00 80.44 136 LEU A CA 1
ATOM 1098 C C . LEU A 1 136 ? -23.631 -2.446 37.313 1.00 80.44 136 LEU A C 1
ATOM 1100 O O . LEU A 1 136 ? -23.959 -1.527 36.562 1.00 80.44 136 LEU A O 1
ATOM 1104 N N . PRO A 1 137 ? -24.185 -2.595 38.539 1.00 76.44 137 PRO A N 1
ATOM 1105 C CA . PRO A 1 137 ? -23.936 -3.692 39.474 1.00 76.44 137 PRO A CA 1
ATOM 1106 C C . PRO A 1 137 ? -24.558 -4.997 38.956 1.00 76.44 137 PRO A C 1
ATOM 1108 O O . PRO A 1 137 ? -25.685 -4.998 38.464 1.00 76.44 137 PRO A O 1
ATOM 1111 N N . ALA A 1 138 ? -23.802 -6.092 39.072 1.00 67.69 138 ALA A N 1
ATOM 1112 C CA . ALA A 1 138 ? -24.184 -7.410 38.582 1.00 67.69 138 ALA A CA 1
ATOM 1113 C C . ALA A 1 138 ? -25.593 -7.791 39.052 1.00 67.69 138 ALA A C 1
ATOM 1115 O O . ALA A 1 138 ? -25.854 -7.887 40.255 1.00 67.69 138 ALA A O 1
ATOM 1116 N N . THR A 1 139 ? -26.509 -8.009 38.110 1.00 74.44 139 THR A N 1
ATOM 1117 C CA . THR A 1 139 ? -27.794 -8.639 38.420 1.00 74.44 139 THR A CA 1
ATOM 1118 C C . THR A 1 139 ? -27.573 -10.139 38.637 1.00 74.44 139 THR A C 1
ATOM 1120 O O . THR A 1 139 ? -26.577 -10.704 38.186 1.00 74.44 139 THR A O 1
ATOM 1123 N N . ASN A 1 140 ? -28.457 -10.797 39.387 1.00 81.38 140 ASN A N 1
ATOM 1124 C CA . ASN A 1 140 ? -28.477 -12.256 39.467 1.00 81.38 140 ASN A CA 1
ATOM 1125 C C . ASN A 1 140 ? -29.745 -12.750 38.753 1.00 81.38 140 ASN A C 1
ATOM 1127 O O . ASN A 1 140 ? -30.837 -12.439 39.239 1.00 81.38 140 ASN A O 1
ATOM 1131 N N . PRO A 1 141 ? -29.641 -13.484 37.627 1.00 82.56 141 PRO A N 1
ATOM 1132 C CA . PRO A 1 141 ? -28.420 -13.978 36.972 1.00 82.56 141 PRO A CA 1
ATOM 1133 C C . PRO A 1 141 ? -27.589 -12.875 36.299 1.00 82.56 141 PRO A C 1
ATOM 1135 O O . PRO A 1 141 ? -28.140 -11.875 35.850 1.00 82.56 141 PRO A O 1
ATOM 1138 N N . LYS A 1 142 ? -26.267 -13.091 36.211 1.00 86.88 142 LYS A N 1
ATOM 1139 C CA . LYS A 1 142 ? -25.330 -12.151 35.580 1.00 86.88 142 LYS A CA 1
ATOM 1140 C C . LYS A 1 142 ? -25.687 -11.918 34.118 1.00 86.88 142 LYS A C 1
ATOM 1142 O O . LYS A 1 142 ? -25.855 -12.866 33.353 1.00 86.88 142 LYS A O 1
ATOM 1147 N N . THR A 1 143 ? -25.730 -10.652 33.734 1.00 87.56 143 THR A N 1
ATOM 1148 C CA . THR A 1 143 ? -25.924 -10.208 32.353 1.00 87.56 143 THR A CA 1
ATOM 1149 C C . THR A 1 143 ? -24.618 -9.663 31.790 1.00 87.56 143 THR A C 1
ATOM 1151 O O . THR A 1 143 ? -23.945 -8.872 32.454 1.00 87.56 143 THR A O 1
ATOM 1154 N N . TYR A 1 144 ? -24.293 -10.062 30.561 1.00 89.25 144 TYR A N 1
ATOM 1155 C CA . TYR A 1 144 ? -23.104 -9.626 29.831 1.00 89.25 144 TYR A CA 1
ATOM 1156 C C . TYR A 1 144 ? -23.499 -8.815 28.599 1.00 89.25 144 TYR A C 1
ATOM 1158 O O . TYR A 1 144 ? -24.553 -9.057 28.008 1.00 89.25 144 TYR A O 1
ATOM 1166 N N . VAL A 1 145 ? -22.641 -7.877 28.209 1.00 89.38 145 VAL A N 1
ATOM 1167 C CA . VAL A 1 145 ? -22.754 -7.110 26.965 1.00 89.38 145 VAL A CA 1
ATOM 1168 C C . VAL A 1 145 ? -21.507 -7.363 26.137 1.00 89.38 145 VAL A C 1
ATOM 1170 O O . VAL A 1 145 ? -20.393 -7.304 26.652 1.00 89.38 145 VAL A O 1
ATOM 1173 N N . ASP A 1 146 ? -21.701 -7.658 24.857 1.00 91.38 146 ASP A N 1
ATOM 1174 C CA . ASP A 1 146 ? -20.606 -7.730 23.898 1.00 91.38 146 ASP A CA 1
ATOM 1175 C C . ASP A 1 146 ? -20.147 -6.316 23.529 1.00 91.38 146 ASP A C 1
ATOM 1177 O O . ASP A 1 146 ? -20.922 -5.526 22.991 1.00 91.38 146 ASP A O 1
ATOM 1181 N N . ASN A 1 147 ? -18.885 -6.010 23.813 1.00 91.56 147 ASN A N 1
ATOM 1182 C CA . ASN A 1 147 ? -18.234 -4.765 23.435 1.00 91.56 147 ASN A CA 1
ATOM 1183 C C . ASN A 1 147 ? -17.106 -5.037 22.442 1.00 91.56 147 ASN A C 1
ATOM 1185 O O . ASN A 1 147 ? -16.437 -6.066 22.500 1.00 91.56 147 ASN A O 1
ATOM 1189 N N . ILE A 1 148 ? -16.856 -4.068 21.566 1.00 94.69 148 ILE A N 1
ATOM 1190 C CA . ILE A 1 148 ? -15.586 -3.962 20.848 1.00 94.69 148 ILE A CA 1
ATOM 1191 C C . ILE A 1 148 ? -14.596 -3.103 21.623 1.00 94.69 148 ILE A C 1
ATOM 1193 O O . ILE A 1 148 ? -14.966 -2.069 22.189 1.00 94.69 148 ILE A O 1
ATOM 1197 N N . TYR A 1 149 ? -13.337 -3.522 21.556 1.00 94.50 149 TYR A N 1
ATOM 1198 C CA . TYR A 1 149 ? -12.173 -2.798 22.038 1.00 94.50 149 TYR A CA 1
ATOM 1199 C C . TYR A 1 149 ? -11.087 -2.758 20.969 1.00 94.50 149 TYR A C 1
ATOM 1201 O O . TYR A 1 149 ? -11.062 -3.594 20.065 1.00 94.50 149 TYR A O 1
ATOM 1209 N N . ASP A 1 150 ? -10.167 -1.805 21.115 1.00 96.62 150 ASP A N 1
ATOM 1210 C CA . ASP A 1 150 ? -8.903 -1.806 20.393 1.00 96.62 150 ASP A CA 1
ATOM 1211 C C . ASP A 1 150 ? -7.728 -2.055 21.346 1.00 96.62 150 ASP A C 1
ATOM 1213 O O . ASP A 1 150 ? -7.818 -1.829 22.559 1.00 96.62 150 ASP A O 1
ATOM 1217 N N . LYS A 1 151 ? -6.614 -2.550 20.809 1.00 96.00 151 LYS A N 1
ATOM 1218 C CA . LYS A 1 151 ? -5.351 -2.632 21.543 1.00 96.00 151 LYS A CA 1
ATOM 1219 C C . LYS A 1 151 ? -4.176 -2.436 20.603 1.00 96.00 151 LYS A C 1
ATOM 1221 O O . LYS A 1 151 ? -4.058 -3.133 19.602 1.00 96.00 151 LYS A O 1
ATOM 1226 N N . GLN A 1 152 ? -3.281 -1.511 20.947 1.00 97.31 152 GLN A N 1
ATOM 1227 C CA . GLN A 1 152 ? -2.021 -1.356 20.222 1.00 97.31 152 GLN A CA 1
ATOM 1228 C C . GLN A 1 152 ? -1.162 -2.610 20.410 1.00 97.31 152 GLN A C 1
ATOM 1230 O O . GLN A 1 152 ? -0.931 -3.033 21.545 1.00 97.31 152 GLN A O 1
ATOM 1235 N N . PHE A 1 153 ? -0.694 -3.179 19.302 1.00 96.75 153 PHE A N 1
ATOM 1236 C CA . PHE A 1 153 ? 0.187 -4.348 19.300 1.00 96.75 153 PHE A CA 1
ATOM 1237 C C . PHE A 1 153 ? 1.578 -4.025 18.744 1.00 96.75 153 PHE A C 1
ATOM 1239 O O . PHE A 1 153 ? 2.543 -4.665 19.144 1.00 96.75 153 PHE A O 1
ATOM 1246 N N . ASP A 1 154 ? 1.690 -3.011 17.882 1.00 96.56 154 ASP A N 1
ATOM 1247 C CA . ASP A 1 154 ? 2.954 -2.618 1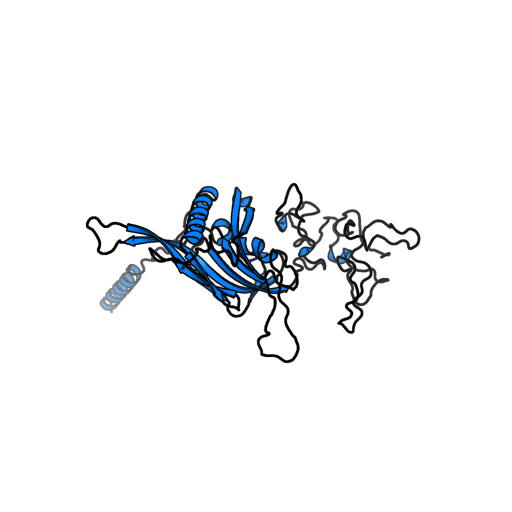7.258 1.00 96.56 154 ASP A CA 1
ATOM 1248 C C . ASP A 1 154 ? 2.972 -1.120 16.935 1.00 96.56 154 ASP A C 1
ATOM 1250 O O . ASP A 1 154 ? 1.921 -0.491 16.771 1.00 96.56 154 ASP A O 1
ATOM 1254 N N . TYR A 1 155 ? 4.162 -0.530 16.878 1.00 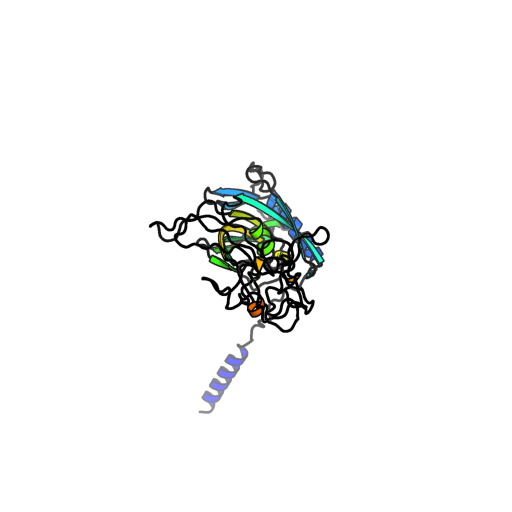97.31 155 TYR A N 1
ATOM 1255 C CA . TYR A 1 155 ? 4.371 0.837 16.422 1.00 97.31 155 TYR A CA 1
ATOM 1256 C C . TYR A 1 155 ? 5.839 1.103 16.079 1.00 97.31 155 TYR A C 1
ATOM 1258 O O . TYR A 1 155 ? 6.759 0.612 16.729 1.00 97.31 155 TYR A O 1
ATOM 1266 N N . ALA A 1 156 ? 6.045 2.004 15.126 1.00 97.12 156 ALA A N 1
ATOM 1267 C CA . ALA A 1 156 ? 7.334 2.611 14.843 1.00 97.12 156 ALA A CA 1
ATOM 1268 C C . ALA A 1 156 ? 7.148 4.128 14.758 1.00 97.12 156 ALA A C 1
ATOM 1270 O O . ALA A 1 156 ? 6.637 4.650 13.768 1.00 97.12 156 ALA A O 1
ATOM 1271 N N . GLN A 1 157 ? 7.521 4.843 15.826 1.00 92.56 157 GLN A N 1
ATOM 1272 C CA . GLN A 1 157 ? 7.494 6.311 15.828 1.00 92.56 157 GLN A CA 1
ATOM 1273 C C . GLN A 1 157 ? 8.610 6.878 14.947 1.00 92.56 157 GLN A C 1
ATOM 1275 O O . GLN A 1 157 ? 8.376 7.791 14.158 1.00 92.56 157 GLN A O 1
ATOM 1280 N N . ASN A 1 158 ? 9.811 6.307 15.075 1.00 92.06 158 ASN A N 1
ATOM 1281 C CA . ASN A 1 158 ? 10.874 6.522 14.109 1.00 92.06 158 ASN A CA 1
ATOM 1282 C C . ASN A 1 158 ? 10.611 5.603 12.913 1.00 92.06 158 ASN A C 1
ATOM 1284 O O . ASN A 1 158 ? 10.371 4.414 13.130 1.00 92.06 158 ASN A O 1
ATOM 1288 N N . PRO A 1 159 ? 10.638 6.127 11.684 1.00 94.12 159 PRO A N 1
ATOM 1289 C CA . PRO A 1 159 ? 10.284 5.341 10.520 1.00 94.12 159 PRO A CA 1
ATOM 1290 C C . PRO A 1 159 ? 11.259 4.188 10.290 1.00 94.12 159 PRO A C 1
ATOM 1292 O O . PRO A 1 159 ? 12.449 4.281 10.593 1.00 94.12 159 PRO A O 1
ATOM 1295 N N . VAL A 1 160 ? 10.739 3.098 9.741 1.00 96.50 160 VAL A N 1
ATOM 1296 C CA . VAL A 1 160 ? 11.479 1.867 9.456 1.00 96.50 160 VAL A CA 1
ATOM 1297 C C . VAL A 1 160 ? 11.254 1.442 8.013 1.00 96.50 160 VAL A C 1
ATOM 1299 O O . VAL A 1 160 ? 10.245 1.797 7.404 1.00 96.50 160 VAL A O 1
ATOM 1302 N N . TRP A 1 161 ? 12.213 0.704 7.457 1.00 97.50 161 TRP A N 1
ATOM 1303 C CA . TRP A 1 161 ? 12.089 0.139 6.117 1.00 97.50 161 TRP A CA 1
ATOM 1304 C C . TRP A 1 161 ? 11.326 -1.180 6.155 1.00 97.50 161 TRP A C 1
ATOM 1306 O O . TRP A 1 161 ? 11.716 -2.089 6.887 1.00 97.50 161 TRP A O 1
ATOM 1316 N N . PHE A 1 162 ? 10.308 -1.299 5.308 1.00 96.62 162 PHE A N 1
ATOM 1317 C CA . PHE A 1 162 ? 9.643 -2.561 5.008 1.00 96.62 162 PHE A CA 1
ATOM 1318 C C . PHE A 1 162 ? 9.674 -2.848 3.510 1.00 96.62 162 PHE A C 1
ATOM 1320 O O . PHE A 1 162 ? 9.355 -1.952 2.730 1.00 96.62 162 PHE A O 1
ATOM 1327 N N . PRO A 1 163 ? 9.997 -4.080 3.096 1.00 96.12 163 PRO A N 1
ATOM 1328 C CA . PRO A 1 163 ? 9.560 -4.593 1.804 1.00 96.12 163 PRO A CA 1
ATOM 1329 C C . PRO A 1 163 ? 8.039 -4.793 1.849 1.00 96.12 163 PRO A C 1
ATOM 1331 O O . PRO A 1 163 ? 7.554 -5.502 2.737 1.00 96.12 163 PRO A O 1
ATOM 1334 N N . LEU A 1 164 ? 7.278 -4.152 0.955 1.00 94.75 164 LEU A N 1
ATOM 1335 C CA . LEU A 1 164 ? 5.811 -4.226 0.994 1.00 94.75 164 LEU A CA 1
ATOM 1336 C C . LEU A 1 164 ? 5.277 -5.637 0.728 1.00 94.75 164 LEU A C 1
ATOM 1338 O O . LEU A 1 164 ? 4.256 -6.018 1.295 1.00 94.75 164 LEU A O 1
ATOM 1342 N N . GLU A 1 165 ? 5.986 -6.434 -0.062 1.00 89.88 165 GLU A N 1
ATOM 1343 C CA . GLU A 1 165 ? 5.645 -7.825 -0.351 1.00 89.88 165 GLU A CA 1
ATOM 1344 C C . GLU A 1 165 ? 5.886 -8.769 0.842 1.00 89.88 165 GLU A C 1
ATOM 1346 O O . GLU A 1 165 ? 5.381 -9.886 0.873 1.00 89.88 165 GLU A O 1
ATOM 1351 N N . SER A 1 166 ? 6.638 -8.316 1.853 1.00 91.50 166 SER A N 1
ATOM 1352 C CA . SER A 1 166 ? 6.976 -9.098 3.054 1.00 91.50 166 SER A CA 1
ATOM 1353 C C . SER A 1 166 ? 6.123 -8.752 4.283 1.00 91.50 166 SER A C 1
ATOM 1355 O O . SER A 1 166 ? 6.354 -9.295 5.366 1.00 91.50 166 SER A O 1
ATOM 1357 N N . VAL A 1 167 ? 5.166 -7.832 4.153 1.00 94.31 167 VAL A N 1
ATOM 1358 C CA . VAL A 1 167 ? 4.221 -7.468 5.222 1.00 94.31 167 VAL A CA 1
ATOM 1359 C C . VAL A 1 167 ? 2.816 -7.976 4.893 1.00 94.31 167 VAL A C 1
ATOM 1361 O O . VAL A 1 167 ? 2.582 -8.574 3.848 1.00 94.31 167 VAL A O 1
ATOM 1364 N N . VAL A 1 168 ? 1.864 -7.790 5.812 1.00 95.12 168 VAL A N 1
ATOM 1365 C CA . VAL A 1 168 ? 0.480 -8.244 5.603 1.00 95.12 168 VAL A CA 1
ATOM 1366 C C . VAL A 1 168 ? -0.113 -7.650 4.320 1.00 95.12 168 VAL A C 1
ATOM 1368 O O . VAL A 1 168 ? 0.084 -6.468 4.043 1.00 95.12 168 VAL A O 1
ATOM 1371 N N . GLN A 1 169 ? -0.878 -8.443 3.566 1.00 94.25 169 GLN A N 1
ATOM 1372 C CA . GLN A 1 169 ? -1.382 -8.070 2.235 1.00 94.25 169 GLN A CA 1
ATOM 1373 C C . GLN A 1 169 ? -2.124 -6.724 2.212 1.00 94.25 169 GLN A C 1
ATOM 1375 O O . GLN A 1 169 ? -2.028 -5.969 1.251 1.00 94.25 169 GLN A O 1
ATOM 1380 N N . GLY A 1 170 ? -2.834 -6.358 3.284 1.00 95.81 170 GLY A N 1
ATOM 1381 C CA . GLY A 1 170 ? -3.498 -5.052 3.334 1.00 95.81 170 GLY A CA 1
ATOM 1382 C C . GLY A 1 170 ? -2.550 -3.856 3.145 1.00 95.81 170 GLY A C 1
ATOM 1383 O O . GLY A 1 170 ? -2.957 -2.838 2.589 1.00 95.81 170 GLY A O 1
ATOM 1384 N N . TRP A 1 171 ? -1.279 -3.972 3.544 1.00 97.19 171 TRP A N 1
ATOM 1385 C CA . TRP A 1 171 ? -0.275 -2.931 3.314 1.00 97.19 171 TRP A CA 1
ATOM 1386 C C . TRP A 1 171 ? 0.107 -2.806 1.839 1.00 97.19 171 TRP A C 1
ATOM 1388 O O . TRP A 1 171 ? 0.141 -1.687 1.324 1.00 97.19 171 TRP A O 1
ATOM 1398 N N . SER A 1 172 ? 0.355 -3.926 1.156 1.00 93.38 172 SER A N 1
ATOM 1399 C CA . SER A 1 172 ? 0.709 -3.935 -0.268 1.00 93.38 172 SER A CA 1
ATOM 1400 C C . SER A 1 172 ? -0.439 -3.437 -1.159 1.00 93.38 172 SER A C 1
ATOM 1402 O O . SER A 1 172 ? -0.197 -2.966 -2.263 1.00 93.38 172 SER A O 1
ATOM 1404 N N . GLU A 1 173 ? -1.674 -3.438 -0.653 1.00 93.44 173 GLU A N 1
ATOM 1405 C CA . GLU A 1 173 ? -2.865 -2.954 -1.360 1.00 93.44 173 GLU A CA 1
ATOM 1406 C C . GLU A 1 173 ? -3.181 -1.469 -1.158 1.00 93.44 173 GLU A C 1
ATOM 1408 O O . GLU A 1 173 ? -3.717 -0.823 -2.067 1.00 93.44 173 GLU A O 1
ATOM 1413 N N . ILE A 1 174 ? -2.900 -0.937 0.037 1.00 96.44 174 ILE A N 1
ATOM 1414 C CA . ILE A 1 174 ? -3.292 0.426 0.424 1.00 96.44 174 ILE A CA 1
ATOM 1415 C C . ILE A 1 174 ? -2.134 1.415 0.319 1.00 96.44 174 ILE A C 1
ATOM 1417 O O . ILE A 1 174 ? -2.344 2.529 -0.154 1.00 96.44 174 ILE A O 1
ATOM 1421 N N . ILE A 1 175 ? -0.914 1.045 0.720 1.00 97.50 175 ILE A N 1
ATOM 1422 C CA . ILE A 1 175 ? 0.233 1.968 0.698 1.00 97.50 175 ILE A CA 1
ATOM 1423 C C . ILE A 1 175 ? 0.527 2.519 -0.716 1.00 97.50 175 ILE A C 1
ATOM 1425 O O . ILE A 1 175 ? 0.766 3.723 -0.814 1.00 97.50 175 ILE A O 1
ATOM 1429 N N . PRO A 1 176 ? 0.411 1.739 -1.815 1.00 95.00 176 PRO A N 1
ATOM 1430 C CA . PRO A 1 176 ? 0.532 2.253 -3.189 1.00 95.00 176 PRO A CA 1
ATOM 1431 C C . PRO A 1 176 ? -0.468 3.338 -3.599 1.00 95.00 176 PRO A C 1
ATOM 1433 O O . PRO A 1 176 ? -0.261 4.018 -4.600 1.00 95.00 176 PRO A O 1
ATOM 1436 N N . MET A 1 177 ? -1.547 3.535 -2.836 1.00 95.50 177 MET A N 1
ATOM 1437 C CA . MET A 1 177 ? -2.504 4.623 -3.069 1.00 95.50 177 MET A CA 1
ATOM 1438 C C . MET A 1 177 ? -2.000 5.980 -2.544 1.00 95.50 177 MET A C 1
ATOM 1440 O O . MET A 1 177 ? -2.681 6.991 -2.706 1.00 95.50 177 MET A O 1
ATOM 1444 N N . PHE A 1 178 ? -0.829 6.001 -1.902 1.00 97.62 178 PHE A N 1
ATOM 1445 C CA . PHE A 1 178 ? -0.184 7.177 -1.333 1.00 97.62 178 PHE A CA 1
ATOM 1446 C C . PHE A 1 178 ? 1.173 7.430 -2.001 1.00 97.62 178 PHE A C 1
ATOM 1448 O O . PHE A 1 178 ? 1.768 6.564 -2.644 1.00 97.62 178 PHE A O 1
ATOM 1455 N N . LYS A 1 179 ? 1.677 8.647 -1.822 1.00 98.12 179 LYS A N 1
ATOM 1456 C CA . LYS A 1 179 ? 2.964 9.125 -2.323 1.00 98.12 179 LYS A CA 1
ATOM 1457 C C . LYS A 1 179 ? 3.902 9.455 -1.173 1.00 98.12 179 LYS A C 1
ATOM 1459 O O . LYS A 1 179 ? 3.479 9.759 -0.057 1.00 98.12 179 LYS A O 1
ATOM 1464 N N . THR A 1 180 ? 5.199 9.415 -1.444 1.00 97.94 180 THR A N 1
ATOM 1465 C CA . THR A 1 180 ? 6.218 9.762 -0.452 1.00 97.94 180 THR A CA 1
ATOM 1466 C C . THR A 1 180 ? 6.213 11.251 -0.120 1.00 97.94 180 THR A C 1
ATOM 1468 O O . THR A 1 180 ? 5.548 12.062 -0.767 1.00 97.94 180 THR A O 1
ATOM 1471 N N . GLY A 1 181 ? 6.988 11.629 0.894 1.00 96.06 181 GLY A N 1
ATOM 1472 C CA . GLY A 1 181 ? 7.305 13.024 1.166 1.00 96.06 181 GLY A CA 1
ATOM 1473 C C . GLY A 1 181 ? 8.555 13.493 0.440 1.00 96.06 181 GLY A C 1
ATOM 1474 O O . GLY A 1 181 ? 9.153 12.785 -0.373 1.00 96.06 181 GLY A O 1
ATOM 1475 N N . THR A 1 182 ? 8.967 14.700 0.804 1.00 93.06 182 THR A N 1
ATOM 1476 C CA . THR A 1 182 ? 10.260 15.287 0.452 1.00 93.06 182 THR A CA 1
ATOM 1477 C C . THR A 1 182 ? 11.047 15.579 1.723 1.00 93.06 182 THR A C 1
ATOM 1479 O O . THR A 1 182 ? 10.485 15.625 2.820 1.00 93.06 182 THR A O 1
ATOM 1482 N N . TYR A 1 183 ? 12.356 15.756 1.587 1.00 89.38 183 TYR A N 1
ATOM 1483 C CA . TYR A 1 183 ? 13.236 16.135 2.684 1.00 89.38 183 TYR A CA 1
ATOM 1484 C C . TYR A 1 183 ? 14.370 17.022 2.168 1.00 89.38 183 TYR A C 1
ATOM 1486 O O . TYR A 1 183 ? 14.753 16.940 1.001 1.00 89.38 183 TYR A O 1
ATOM 1494 N N . SER A 1 184 ? 14.910 17.873 3.041 1.00 79.75 184 SER A N 1
ATOM 1495 C CA . SER A 1 184 ? 16.093 18.684 2.741 1.00 79.75 184 SER A CA 1
ATOM 1496 C C . SER A 1 184 ? 17.359 17.942 3.162 1.00 79.75 184 SER A C 1
ATOM 1498 O O . SER A 1 184 ? 17.420 17.407 4.265 1.00 79.75 184 SER A O 1
ATOM 1500 N N . ILE A 1 185 ? 18.373 17.958 2.294 1.00 70.62 185 ILE A N 1
ATOM 1501 C CA . ILE A 1 185 ? 19.729 17.453 2.579 1.00 70.62 185 ILE A CA 1
ATOM 1502 C C . ILE A 1 185 ? 20.689 18.540 3.093 1.00 70.62 185 ILE A C 1
ATOM 1504 O O . ILE A 1 185 ? 21.837 18.243 3.406 1.00 70.62 185 ILE A O 1
ATOM 1508 N N . THR A 1 186 ? 20.247 19.801 3.144 1.00 70.56 186 THR A N 1
ATOM 1509 C CA . THR A 1 186 ? 21.000 20.904 3.772 1.00 70.56 186 THR A CA 1
ATOM 1510 C C . THR A 1 186 ? 21.182 20.619 5.265 1.00 70.56 186 THR A C 1
ATOM 1512 O O . THR A 1 186 ? 20.282 20.008 5.840 1.00 70.56 186 THR A O 1
ATOM 1515 N N . GLU A 1 187 ? 22.283 21.075 5.890 1.00 58.50 187 GLU A N 1
ATOM 1516 C CA . GLU A 1 187 ? 22.507 20.913 7.341 1.00 58.50 187 GLU A CA 1
ATOM 1517 C C . GLU A 1 187 ? 21.231 21.259 8.126 1.00 58.50 187 GLU A C 1
ATOM 1519 O O . GLU A 1 187 ? 20.765 22.400 8.144 1.00 58.50 187 GLU A O 1
ATOM 1524 N N . GLY A 1 188 ? 20.639 20.231 8.724 1.00 62.34 188 GLY A N 1
ATOM 1525 C CA . GLY A 1 188 ? 19.377 20.271 9.447 1.00 62.34 188 GLY A CA 1
ATOM 1526 C C . GLY A 1 188 ? 19.449 19.337 10.655 1.00 62.34 188 GLY A C 1
ATOM 1527 O O . GLY A 1 188 ? 20.494 18.731 10.893 1.00 62.34 188 GLY A O 1
ATOM 1528 N N . PRO A 1 189 ? 18.379 19.234 11.458 1.00 62.31 189 PRO A N 1
ATOM 1529 C CA . PRO A 1 189 ? 18.371 18.319 12.591 1.00 62.31 189 PRO A CA 1
ATOM 1530 C C . PRO A 1 189 ? 18.551 16.870 12.116 1.00 62.31 189 PRO A C 1
ATOM 1532 O O . PRO A 1 189 ? 17.915 16.448 11.153 1.00 62.31 189 PRO A O 1
ATOM 1535 N N . ASP A 1 190 ? 19.395 16.116 12.820 1.00 61.66 190 ASP A N 1
ATOM 1536 C CA . ASP A 1 190 ? 19.420 14.655 12.764 1.00 61.66 190 ASP A CA 1
ATOM 1537 C C . ASP A 1 190 ? 18.421 14.112 13.804 1.00 61.66 190 ASP A C 1
ATOM 1539 O O . ASP A 1 190 ? 18.559 14.431 14.992 1.00 61.66 190 ASP A O 1
ATOM 1543 N N . PRO A 1 191 ? 17.424 13.289 13.422 1.00 70.62 191 PRO A N 1
ATOM 1544 C CA . PRO A 1 191 ? 17.193 12.706 12.098 1.00 70.62 191 PRO A CA 1
ATOM 1545 C C . PRO A 1 191 ? 16.471 13.642 11.113 1.00 70.62 191 PRO A C 1
ATOM 1547 O O . PRO A 1 191 ? 15.725 14.533 11.511 1.00 70.62 191 PRO A O 1
ATOM 1550 N N . VAL A 1 192 ? 16.633 13.345 9.818 1.00 81.94 192 VAL A N 1
ATOM 1551 C CA . VAL A 1 192 ? 16.006 14.052 8.688 1.00 81.94 192 VAL A CA 1
ATOM 1552 C C . VAL A 1 192 ? 14.494 14.224 8.874 1.00 81.94 192 VAL A C 1
ATOM 1554 O O . VAL A 1 192 ? 13.756 13.252 9.051 1.00 81.94 192 VAL A O 1
ATOM 1557 N N . THR A 1 193 ? 14.025 15.465 8.740 1.00 87.19 193 THR A N 1
ATOM 1558 C CA . THR A 1 193 ? 12.597 15.803 8.755 1.00 87.19 193 THR A CA 1
ATOM 1559 C C . THR A 1 193 ? 11.989 15.688 7.360 1.00 87.19 193 THR A C 1
ATOM 1561 O O . THR A 1 193 ? 12.459 16.319 6.411 1.00 87.19 193 THR A O 1
ATOM 1564 N N . PHE A 1 194 ? 10.897 14.932 7.254 1.00 92.25 194 PHE A N 1
ATOM 1565 C CA . PHE A 1 194 ? 10.103 14.814 6.033 1.00 92.25 194 PHE A CA 1
ATOM 1566 C C . PHE A 1 194 ? 8.905 15.763 6.055 1.00 92.25 194 PHE A C 1
ATOM 1568 O O . PHE A 1 194 ? 8.267 15.948 7.091 1.00 92.25 194 PHE A O 1
ATOM 1575 N N . THR A 1 195 ? 8.556 16.315 4.896 1.00 93.88 195 THR A N 1
ATOM 1576 C CA . THR A 1 195 ? 7.358 17.141 4.696 1.00 93.88 195 THR A CA 1
ATOM 1577 C C . THR A 1 195 ? 6.573 16.665 3.476 1.00 93.88 195 THR A C 1
ATOM 1579 O O . THR A 1 195 ? 7.123 16.038 2.567 1.00 93.88 195 THR A O 1
ATOM 1582 N N . GLY A 1 196 ? 5.262 16.925 3.463 1.00 96.12 196 GLY A N 1
ATOM 1583 C CA . GLY A 1 196 ? 4.396 16.537 2.344 1.00 96.12 196 GLY A CA 1
ATOM 1584 C C . GLY A 1 196 ? 4.312 15.022 2.114 1.00 96.12 196 GLY A C 1
ATOM 1585 O O . GLY A 1 196 ? 4.114 14.601 0.982 1.00 96.12 196 GLY A O 1
ATOM 1586 N N . PHE A 1 197 ? 4.523 14.201 3.147 1.00 97.50 197 PHE A N 1
ATOM 1587 C CA . PHE A 1 197 ? 4.465 12.738 3.066 1.00 97.50 197 PHE A CA 1
ATOM 1588 C C . PHE A 1 197 ? 3.031 12.202 3.056 1.00 97.50 197 PHE A C 1
ATOM 1590 O O . PHE A 1 197 ? 2.145 12.797 3.665 1.00 97.50 197 PHE A O 1
ATOM 1597 N N . GLY A 1 198 ? 2.789 11.067 2.406 1.00 98.31 198 GLY A N 1
ATOM 1598 C CA . GLY A 1 198 ? 1.487 10.409 2.456 1.00 98.31 198 GLY A CA 1
ATOM 1599 C C . GLY A 1 198 ? 1.142 9.965 3.877 1.00 98.31 198 GLY A C 1
ATOM 1600 O O . GLY A 1 198 ? 2.000 9.447 4.590 1.00 98.31 198 GLY A O 1
ATOM 1601 N N . ALA A 1 199 ? -0.092 10.176 4.319 1.00 98.56 199 ALA A N 1
ATOM 1602 C CA . ALA A 1 199 ? -0.539 9.789 5.651 1.00 98.56 199 ALA A CA 1
ATOM 1603 C C . ALA A 1 199 ? -2.007 9.372 5.642 1.00 98.56 199 ALA A C 1
ATOM 1605 O O . ALA A 1 199 ? -2.853 10.014 5.012 1.00 98.56 199 ALA A O 1
ATOM 1606 N N . GLY A 1 200 ? -2.315 8.315 6.388 1.00 98.62 200 GLY A N 1
ATOM 1607 C CA . GLY A 1 200 ? -3.661 7.771 6.414 1.00 98.62 200 GLY A CA 1
ATOM 1608 C C . GLY A 1 200 ? -3.901 6.742 7.505 1.00 98.62 200 GLY A C 1
ATOM 1609 O O . GLY A 1 200 ? -3.062 6.488 8.380 1.00 98.62 200 GLY A O 1
ATOM 1610 N N . VAL A 1 201 ? -5.097 6.167 7.434 1.00 98.81 201 VAL A N 1
ATOM 1611 C CA . VAL A 1 201 ? -5.532 5.023 8.233 1.00 98.81 201 VAL A CA 1
ATOM 1612 C C . VAL A 1 201 ? -6.115 3.959 7.314 1.00 98.81 201 VAL A C 1
ATOM 1614 O O . VAL A 1 201 ? -6.838 4.292 6.380 1.00 98.81 201 VAL A O 1
ATOM 1617 N N . MET A 1 202 ? -5.854 2.687 7.604 1.00 98.75 202 MET A N 1
ATOM 1618 C CA . MET A 1 202 ? -6.530 1.546 6.977 1.00 98.75 202 MET A CA 1
ATOM 1619 C C . MET A 1 202 ? -7.152 0.625 8.026 1.00 98.75 202 MET A C 1
ATOM 1621 O O . MET A 1 202 ? -6.587 0.449 9.107 1.00 98.75 202 MET A O 1
ATOM 1625 N N . PHE A 1 203 ? -8.295 0.033 7.680 1.00 98.81 203 PHE A N 1
ATOM 1626 C CA . PHE A 1 203 ? -9.038 -0.939 8.478 1.00 98.81 203 PHE A CA 1
ATOM 1627 C C . PHE A 1 203 ? -9.079 -2.259 7.710 1.00 98.81 203 PHE A C 1
ATOM 1629 O O . PHE A 1 203 ? -9.742 -2.368 6.676 1.00 98.81 203 PHE A O 1
ATOM 1636 N N . LEU A 1 204 ? -8.338 -3.245 8.201 1.00 98.62 204 LEU A N 1
ATOM 1637 C CA . LEU A 1 204 ? -8.097 -4.503 7.513 1.00 98.62 204 LEU A CA 1
ATOM 1638 C C . LEU A 1 204 ? -8.901 -5.633 8.165 1.00 98.62 204 LEU A C 1
ATOM 1640 O O . LEU A 1 204 ? -8.756 -5.852 9.371 1.00 98.62 204 LEU A O 1
ATOM 1644 N N . PRO A 1 205 ? -9.693 -6.393 7.391 1.00 98.44 205 PRO A N 1
ATOM 1645 C CA . PRO A 1 205 ? -10.171 -7.703 7.817 1.00 98.44 205 PRO A CA 1
ATOM 1646 C C . PRO A 1 205 ? -9.000 -8.614 8.201 1.00 98.44 205 PRO A C 1
ATOM 1648 O O . PRO A 1 205 ? -7.902 -8.494 7.650 1.00 98.44 205 PRO A O 1
ATOM 1651 N N . SER A 1 206 ? -9.229 -9.559 9.111 1.00 97.75 206 SER A N 1
ATOM 1652 C CA . SER A 1 206 ? -8.190 -10.466 9.606 1.00 97.75 206 SER A CA 1
ATOM 1653 C C . SER A 1 206 ? -7.570 -11.304 8.481 1.00 97.75 206 SER A C 1
ATOM 1655 O O . SER A 1 206 ? -6.371 -11.574 8.520 1.00 97.75 206 SER A O 1
ATOM 1657 N N . GLY A 1 207 ? -8.348 -11.633 7.442 1.00 96.88 207 GLY A N 1
ATOM 1658 C CA . GLY A 1 207 ? -7.885 -12.344 6.244 1.00 96.88 207 GLY A CA 1
ATOM 1659 C C . GLY A 1 207 ? -6.866 -11.580 5.389 1.00 96.88 207 GLY A C 1
ATOM 1660 O O . GLY A 1 207 ? -6.112 -12.209 4.663 1.00 96.88 207 GLY A O 1
ATOM 1661 N N . LEU A 1 208 ? -6.780 -10.250 5.501 1.00 97.06 208 LEU A N 1
ATOM 1662 C CA . LEU A 1 208 ? -5.713 -9.439 4.884 1.00 97.06 208 LEU A CA 1
ATOM 1663 C C . LEU A 1 208 ? -4.612 -9.048 5.884 1.00 97.06 208 LEU A C 1
ATOM 1665 O O . LEU A 1 208 ? -3.736 -8.237 5.574 1.00 97.06 208 LEU A O 1
ATOM 1669 N N . GLY A 1 209 ? -4.705 -9.583 7.101 1.00 96.44 209 GLY A N 1
ATOM 1670 C CA . GLY A 1 209 ? -3.804 -9.368 8.221 1.00 96.44 209 GLY A CA 1
ATOM 1671 C C . GLY A 1 209 ? -3.154 -10.678 8.651 1.00 96.44 209 GLY A C 1
ATOM 1672 O O . GLY A 1 209 ? -2.518 -11.369 7.861 1.00 96.44 209 GLY A O 1
ATOM 1673 N N . TYR A 1 210 ? -3.313 -11.016 9.929 1.00 95.69 210 TYR A N 1
ATOM 1674 C CA . TYR A 1 210 ? -2.689 -12.194 10.534 1.00 95.69 210 TYR A CA 1
ATOM 1675 C C . TYR A 1 210 ? -3.640 -13.383 10.719 1.00 95.69 210 TYR A C 1
ATOM 1677 O O . TYR A 1 210 ? -3.223 -14.426 11.218 1.00 95.69 210 TYR A O 1
ATOM 1685 N N . TYR A 1 211 ? -4.899 -13.244 10.299 1.00 95.69 211 TYR A N 1
ATOM 1686 C CA . TYR A 1 211 ? -5.938 -14.269 10.345 1.00 95.69 211 TYR A CA 1
ATOM 1687 C C . TYR A 1 211 ? -5.977 -15.023 11.686 1.00 95.69 211 TYR A C 1
ATOM 1689 O O . TYR A 1 211 ? -6.277 -14.412 12.705 1.00 95.69 211 TYR A O 1
ATOM 1697 N N . ASN A 1 212 ? -5.650 -16.317 11.726 1.00 94.00 212 ASN A N 1
ATOM 1698 C CA . ASN A 1 212 ? -5.689 -17.160 12.926 1.00 94.00 212 ASN A CA 1
ATOM 1699 C C . ASN A 1 212 ? -4.341 -17.304 13.657 1.00 94.00 212 ASN A C 1
ATOM 1701 O O . ASN A 1 212 ? -4.218 -18.152 14.546 1.00 94.00 212 ASN A O 1
ATOM 1705 N N . ARG A 1 213 ? -3.324 -16.516 13.292 1.00 89.94 213 ARG A N 1
ATOM 1706 C CA . ARG A 1 213 ? -2.009 -16.562 13.941 1.00 89.94 213 ARG A CA 1
ATOM 1707 C C . ARG A 1 213 ? -2.099 -16.119 15.398 1.00 89.94 213 ARG A C 1
ATOM 1709 O O . ARG A 1 213 ? -2.666 -15.078 15.711 1.00 89.94 213 ARG A O 1
ATOM 1716 N N . LEU A 1 214 ? -1.492 -16.911 16.280 1.00 85.38 214 LEU A N 1
ATOM 1717 C CA . LEU A 1 214 ? -1.405 -16.640 17.720 1.00 85.38 214 LEU A CA 1
ATOM 1718 C C . LEU A 1 214 ? 0.005 -16.273 18.189 1.00 85.38 214 LEU A C 1
ATOM 1720 O O . LEU A 1 214 ? 0.204 -15.937 19.354 1.00 85.38 214 LEU A O 1
ATOM 1724 N N . ASP A 1 215 ? 0.992 -16.344 17.301 1.00 85.88 215 ASP A N 1
ATOM 1725 C CA . ASP A 1 215 ? 2.395 -16.070 17.602 1.00 85.88 215 ASP A CA 1
ATOM 1726 C C . ASP A 1 215 ? 2.724 -14.569 17.641 1.00 85.88 215 ASP A C 1
ATOM 1728 O O . ASP A 1 215 ? 3.874 -14.199 17.869 1.00 85.88 215 ASP A O 1
ATOM 1732 N N . ILE A 1 216 ? 1.720 -13.703 17.464 1.00 87.12 216 ILE A N 1
ATOM 1733 C CA . ILE A 1 216 ? 1.883 -12.249 17.451 1.00 87.12 216 ILE A CA 1
ATOM 1734 C C . ILE A 1 216 ? 1.278 -11.645 18.725 1.00 87.12 216 ILE A C 1
ATOM 1736 O O . ILE A 1 216 ? 0.053 -11.596 18.880 1.00 87.12 216 ILE A O 1
ATOM 1740 N N . PRO A 1 217 ? 2.115 -11.169 19.666 1.00 90.12 217 PRO A N 1
ATOM 1741 C CA . PRO A 1 217 ? 1.640 -10.589 20.913 1.00 90.12 217 PRO A CA 1
ATOM 1742 C C . PRO A 1 217 ? 0.680 -9.420 20.680 1.00 90.12 217 PRO A C 1
ATOM 1744 O O . PRO A 1 217 ? 0.968 -8.499 19.926 1.00 90.12 217 PRO A O 1
ATOM 1747 N N . GLY A 1 218 ? -0.456 -9.426 21.379 1.00 89.19 218 GLY A N 1
ATOM 1748 C CA . GLY A 1 218 ? -1.436 -8.337 21.298 1.00 89.19 218 GLY A CA 1
ATOM 1749 C C . GLY A 1 218 ? -2.428 -8.442 20.139 1.00 89.19 218 GLY A C 1
ATOM 1750 O O . GLY A 1 218 ? -3.304 -7.583 20.040 1.00 89.19 218 GLY A O 1
ATOM 1751 N N . ILE A 1 219 ? -2.353 -9.499 19.326 1.00 94.44 219 ILE A N 1
ATOM 1752 C CA . ILE A 1 219 ? -3.322 -9.779 18.263 1.00 94.44 219 ILE A CA 1
ATOM 1753 C C . ILE A 1 219 ? -4.037 -11.099 18.572 1.00 94.44 219 ILE A C 1
ATOM 1755 O O . ILE A 1 219 ? -3.447 -12.168 18.424 1.00 94.44 219 ILE A O 1
ATOM 1759 N N . PRO A 1 220 ? -5.294 -11.055 19.041 1.00 93.00 220 PRO A N 1
ATOM 1760 C CA . PRO A 1 220 ? -6.129 -12.248 19.100 1.00 93.00 220 PRO A CA 1
ATOM 1761 C C . PRO A 1 220 ? -6.327 -12.860 17.705 1.00 93.00 220 PRO A C 1
ATOM 1763 O O . PRO A 1 220 ? -6.347 -12.146 16.701 1.00 93.00 220 PRO A O 1
ATOM 1766 N N . ALA A 1 221 ? -6.511 -14.181 17.641 1.00 93.75 221 ALA A N 1
ATOM 1767 C CA . ALA A 1 221 ? -6.895 -14.829 16.392 1.00 93.75 221 ALA A CA 1
ATOM 1768 C C . ALA A 1 221 ? -8.201 -14.221 15.865 1.00 93.75 221 ALA A C 1
ATOM 1770 O O . ALA A 1 221 ? -9.132 -13.968 16.631 1.00 93.75 221 ALA A O 1
ATOM 1771 N N . TYR A 1 222 ? -8.256 -14.044 14.550 1.00 95.69 222 TYR A N 1
ATOM 1772 C CA . TYR A 1 222 ? -9.375 -13.476 13.811 1.00 95.69 222 TYR A CA 1
ATOM 1773 C C . TYR A 1 222 ? -9.684 -12.017 14.148 1.00 95.69 222 TYR A C 1
ATOM 1775 O O . TYR A 1 222 ? -10.810 -11.565 13.983 1.00 95.69 222 TYR A O 1
ATOM 1783 N N . SER A 1 223 ? -8.694 -11.261 14.625 1.00 96.81 223 SER A N 1
ATOM 1784 C CA . SER A 1 223 ? -8.861 -9.830 14.863 1.00 96.81 223 SER A CA 1
ATOM 1785 C C . SER A 1 223 ? -8.675 -9.013 13.583 1.00 96.81 223 SER A C 1
ATOM 1787 O O . SER A 1 223 ? -7.607 -9.085 12.964 1.00 96.81 223 SER A O 1
ATOM 1789 N N . PRO A 1 224 ? -9.647 -8.154 13.225 1.00 98.50 224 PRO A N 1
ATOM 1790 C CA . PRO A 1 224 ? -9.401 -7.042 12.323 1.00 98.50 224 PRO A CA 1
ATOM 1791 C C . PRO A 1 224 ? -8.305 -6.118 12.858 1.00 98.50 224 PRO A C 1
ATOM 1793 O O . PRO A 1 224 ? -8.094 -6.011 14.071 1.00 98.50 224 PRO A O 1
ATOM 1796 N N . LEU A 1 225 ? -7.622 -5.419 11.956 1.00 98.62 225 LEU A N 1
ATOM 1797 C CA . LEU A 1 225 ? -6.509 -4.532 12.284 1.00 98.62 225 LEU A CA 1
ATOM 1798 C C . LEU A 1 225 ? -6.798 -3.099 11.844 1.00 98.62 225 LEU A C 1
ATOM 1800 O O . LEU A 1 225 ? -7.436 -2.863 10.821 1.00 98.62 225 LEU A O 1
ATOM 1804 N N . VAL A 1 226 ? -6.262 -2.136 12.586 1.00 98.69 226 VAL A N 1
ATOM 1805 C CA . VAL A 1 226 ? -6.213 -0.725 12.202 1.00 98.69 226 VAL A CA 1
ATOM 1806 C C . VAL A 1 226 ? -4.763 -0.285 12.172 1.00 98.69 226 VAL A C 1
ATOM 1808 O O . VAL A 1 226 ? -4.041 -0.463 13.153 1.00 98.69 226 VAL A O 1
ATOM 1811 N N . PHE A 1 227 ? -4.348 0.327 11.069 1.00 98.75 227 PHE A N 1
ATOM 1812 C CA . PHE A 1 227 ? -3.030 0.941 10.956 1.00 98.75 227 PHE A CA 1
ATOM 1813 C C . PHE A 1 227 ? -3.170 2.428 10.675 1.00 98.75 227 PHE A C 1
ATOM 1815 O O . PHE A 1 227 ? -3.782 2.798 9.681 1.00 98.75 227 PHE A O 1
ATOM 1822 N N . ASN A 1 228 ? -2.565 3.267 11.514 1.00 98.75 228 ASN A N 1
ATOM 1823 C CA . ASN A 1 228 ? -2.244 4.656 11.182 1.00 98.75 228 ASN A CA 1
ATOM 1824 C C . ASN A 1 228 ? -0.802 4.690 10.672 1.00 98.75 228 ASN A C 1
ATOM 1826 O O . ASN A 1 228 ? 0.081 4.182 11.360 1.00 98.75 228 ASN A O 1
ATOM 1830 N N . PHE A 1 229 ? -0.561 5.253 9.489 1.00 98.69 229 PHE A N 1
ATOM 1831 C CA . PHE A 1 229 ? 0.753 5.240 8.843 1.00 98.69 229 PHE A CA 1
ATOM 1832 C C . PHE A 1 229 ? 1.132 6.602 8.253 1.00 98.69 229 PHE A C 1
ATOM 1834 O O . PHE A 1 229 ? 0.274 7.427 7.930 1.00 98.69 229 PHE A O 1
ATOM 1841 N N . LYS A 1 230 ? 2.442 6.802 8.087 1.00 98.38 230 LYS A N 1
ATOM 1842 C CA . LYS A 1 230 ? 3.088 7.955 7.451 1.00 98.38 230 LYS A CA 1
ATOM 1843 C C . LYS A 1 230 ? 4.150 7.432 6.472 1.00 98.38 230 LYS A C 1
ATOM 1845 O O . LYS A 1 230 ? 5.154 6.872 6.913 1.00 98.38 230 LYS A O 1
ATOM 1850 N N . LEU A 1 231 ? 3.928 7.590 5.167 1.00 98.25 231 LEU A N 1
ATOM 1851 C CA . LEU A 1 231 ? 4.796 7.145 4.072 1.00 98.25 231 LEU A CA 1
ATOM 1852 C C . LEU A 1 231 ? 5.825 8.219 3.719 1.00 98.25 231 LEU A C 1
ATOM 1854 O O . LEU A 1 231 ? 5.564 9.132 2.937 1.00 98.25 231 LEU A O 1
ATOM 1858 N N . GLN A 1 232 ? 7.018 8.111 4.291 1.00 96.75 232 GLN A N 1
ATOM 1859 C CA . GLN A 1 232 ? 8.032 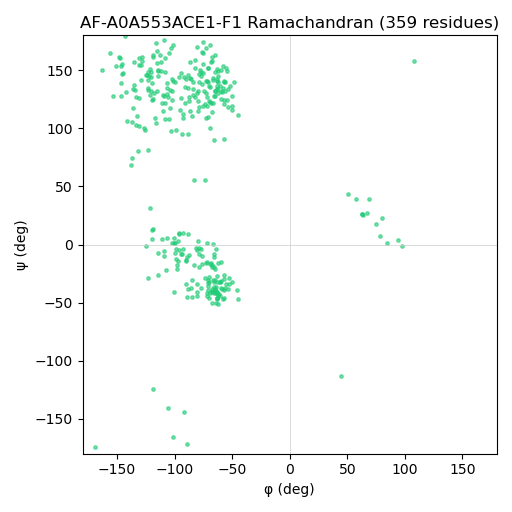9.151 4.155 1.00 96.75 232 GLN A CA 1
ATOM 1860 C C . GLN A 1 232 ? 8.859 9.021 2.883 1.00 96.75 232 GLN A C 1
ATOM 1862 O O . GLN A 1 232 ? 9.087 10.019 2.200 1.00 96.75 232 GLN A O 1
ATOM 1867 N N . LYS A 1 233 ? 9.304 7.804 2.560 1.00 96.69 233 LYS A N 1
ATOM 1868 C CA . LYS A 1 233 ? 10.168 7.515 1.411 1.00 96.69 233 LYS A CA 1
ATOM 1869 C C . LYS A 1 233 ? 9.865 6.128 0.852 1.00 96.69 233 LYS A C 1
ATOM 1871 O O . LYS A 1 233 ? 9.313 5.289 1.554 1.00 96.69 233 LYS A O 1
ATOM 1876 N N . GLN A 1 234 ? 10.259 5.893 -0.392 1.00 97.06 234 GLN A N 1
ATOM 1877 C CA . GLN A 1 234 ? 10.248 4.586 -1.032 1.00 97.06 234 GLN A CA 1
ATOM 1878 C C . GLN A 1 234 ? 11.622 4.296 -1.643 1.00 97.06 234 GLN A C 1
ATOM 1880 O O . GLN A 1 234 ? 12.447 5.201 -1.822 1.00 97.06 234 GLN A O 1
ATOM 1885 N N . ARG A 1 235 ? 11.885 3.024 -1.919 1.00 96.81 235 ARG A N 1
ATOM 1886 C CA . ARG A 1 235 ? 13.008 2.568 -2.725 1.00 96.81 235 ARG A CA 1
ATOM 1887 C C . ARG A 1 235 ? 12.517 1.497 -3.691 1.00 96.81 235 ARG A C 1
ATOM 1889 O O . ARG A 1 235 ? 12.150 0.405 -3.254 1.00 96.81 235 ARG A O 1
ATOM 1896 N N . ALA A 1 236 ? 12.640 1.802 -4.982 1.00 96.00 236 ALA A N 1
ATOM 1897 C CA . ALA A 1 236 ? 12.363 0.850 -6.039 1.00 96.00 236 ALA A CA 1
ATOM 1898 C C . ALA A 1 236 ? 13.319 -0.340 -5.958 1.00 96.00 236 ALA A C 1
ATOM 1900 O O . ALA A 1 236 ? 14.514 -0.175 -5.666 1.00 96.00 236 ALA A O 1
ATOM 1901 N N . ARG A 1 237 ? 12.772 -1.530 -6.190 1.00 95.75 237 ARG A N 1
ATOM 1902 C CA . ARG A 1 237 ? 13.508 -2.790 -6.125 1.00 95.75 237 ARG A CA 1
ATOM 1903 C C . ARG A 1 237 ? 13.737 -3.389 -7.506 1.00 95.75 237 ARG A C 1
ATOM 1905 O O . ARG A 1 237 ? 13.077 -3.027 -8.469 1.00 95.75 237 ARG A O 1
ATOM 1912 N N . ASP A 1 238 ? 14.719 -4.270 -7.523 1.00 96.56 238 ASP A N 1
ATOM 1913 C CA . ASP A 1 238 ? 15.128 -5.165 -8.596 1.00 96.56 238 ASP A CA 1
ATOM 1914 C C . ASP A 1 238 ? 15.498 -6.455 -7.841 1.00 96.56 238 ASP A C 1
ATOM 1916 O O . ASP A 1 238 ? 16.394 -6.446 -6.979 1.00 96.56 238 ASP A O 1
ATOM 1920 N N . HIS A 1 239 ? 14.637 -7.461 -7.948 1.00 96.50 239 HIS A N 1
ATOM 1921 C CA . HIS A 1 239 ? 14.583 -8.596 -7.026 1.00 96.50 239 HIS A CA 1
ATOM 1922 C C . HIS A 1 239 ? 15.505 -9.730 -7.485 1.00 96.50 239 HIS A C 1
ATOM 1924 O O . HIS A 1 239 ? 16.278 -10.236 -6.661 1.00 96.50 239 HIS A O 1
ATOM 1930 N N . ASP A 1 240 ? 15.474 -10.059 -8.770 1.00 96.38 240 ASP A N 1
ATOM 1931 C CA . ASP A 1 240 ? 16.358 -10.987 -9.489 1.00 96.38 240 ASP A CA 1
ATOM 1932 C C . ASP A 1 240 ? 17.734 -10.371 -9.845 1.00 96.38 240 ASP A C 1
ATOM 1934 O O . ASP A 1 240 ? 18.729 -11.097 -9.962 1.00 96.38 240 ASP A O 1
ATOM 1938 N N . ARG A 1 241 ? 17.859 -9.034 -9.845 1.00 96.12 241 ARG A N 1
ATOM 1939 C CA . ARG A 1 241 ? 19.086 -8.273 -10.148 1.00 96.12 241 ARG A CA 1
ATOM 1940 C C . ARG A 1 241 ? 19.507 -8.355 -11.603 1.00 96.12 241 ARG A C 1
ATOM 1942 O O . ARG A 1 241 ? 20.718 -8.434 -11.897 1.00 96.12 241 ARG A O 1
ATOM 1949 N N . ASP A 1 242 ? 18.539 -8.322 -12.497 1.00 95.75 242 ASP A N 1
ATOM 1950 C CA . ASP A 1 242 ? 18.782 -8.304 -13.923 1.00 95.75 242 ASP A CA 1
ATOM 1951 C C . ASP A 1 242 ? 18.931 -6.885 -14.513 1.00 95.75 242 ASP A C 1
ATOM 1953 O O . ASP A 1 242 ? 19.481 -6.708 -15.600 1.00 95.75 242 ASP A O 1
ATOM 1957 N N . GLY A 1 243 ? 18.606 -5.842 -13.744 1.00 93.81 243 GLY A N 1
ATOM 1958 C CA . GLY A 1 243 ? 18.733 -4.443 -14.152 1.00 93.81 243 GLY A CA 1
ATOM 1959 C C . GLY A 1 243 ? 17.441 -3.804 -14.662 1.00 93.81 243 GLY A C 1
ATOM 1960 O O . GLY A 1 243 ? 17.448 -2.597 -14.952 1.00 93.81 243 GLY A O 1
ATOM 1961 N N . VAL A 1 244 ? 16.343 -4.550 -14.725 1.00 96.56 244 VAL A N 1
ATOM 1962 C CA . VAL A 1 244 ? 14.984 -4.023 -14.780 1.00 96.56 244 VAL A CA 1
ATOM 1963 C C . VAL A 1 244 ? 14.489 -3.826 -13.339 1.00 96.56 244 VAL A C 1
ATOM 1965 O O . VAL A 1 244 ? 14.935 -4.456 -12.390 1.00 96.56 244 VAL A O 1
ATOM 1968 N N . LEU A 1 245 ? 13.677 -2.791 -13.110 1.00 96.50 245 LEU A N 1
ATOM 1969 C CA . LEU A 1 245 ? 13.096 -2.586 -11.780 1.00 96.50 245 LEU A CA 1
ATOM 1970 C C . LEU A 1 245 ? 11.788 -3.364 -11.716 1.00 96.50 245 LEU A C 1
ATOM 1972 O O . LEU A 1 245 ? 10.936 -3.122 -12.568 1.00 96.50 245 LEU A O 1
ATOM 1976 N N . SER A 1 246 ? 11.558 -4.096 -10.628 1.00 95.88 246 SER A N 1
ATOM 1977 C CA . SER A 1 246 ? 10.381 -4.950 -10.414 1.00 95.88 246 SER A CA 1
ATOM 1978 C C . SER A 1 246 ? 9.047 -4.235 -10.625 1.00 95.88 246 SER A C 1
ATOM 1980 O O . SER A 1 246 ? 8.064 -4.828 -11.042 1.00 95.88 246 SER A O 1
ATOM 1982 N N . LYS A 1 247 ? 8.985 -2.919 -10.395 1.00 93.06 247 LYS A N 1
ATOM 1983 C CA . LYS A 1 247 ? 7.790 -2.107 -10.687 1.00 93.06 247 LYS A CA 1
ATOM 1984 C C . LYS A 1 247 ? 7.392 -2.067 -12.173 1.00 93.06 247 LYS A C 1
ATOM 1986 O O . LYS A 1 247 ? 6.307 -1.589 -12.493 1.00 93.06 247 LYS A O 1
ATOM 1991 N N . TYR A 1 248 ? 8.291 -2.460 -13.070 1.00 94.25 248 TYR A N 1
ATOM 1992 C CA . TYR A 1 248 ? 8.064 -2.588 -14.508 1.00 94.25 248 TYR A CA 1
ATOM 1993 C C . TYR A 1 248 ? 7.772 -4.031 -14.939 1.00 94.25 248 TYR A C 1
ATOM 1995 O O . TYR A 1 248 ? 7.464 -4.254 -16.106 1.00 94.25 248 TYR A O 1
ATOM 2003 N N . GLU A 1 249 ? 7.833 -4.960 -13.989 1.00 94.75 249 GLU A N 1
ATOM 2004 C CA . GLU A 1 249 ? 7.688 -6.411 -14.144 1.00 94.75 249 GLU A CA 1
ATOM 2005 C C . GLU A 1 249 ? 6.523 -6.911 -13.286 1.00 94.75 249 GLU A C 1
ATOM 2007 O O . GLU A 1 249 ? 6.505 -8.022 -12.767 1.00 94.75 249 GLU A O 1
ATOM 2012 N N . VAL A 1 250 ? 5.529 -6.044 -13.119 1.00 92.06 250 VAL A N 1
ATOM 2013 C CA . VAL A 1 250 ? 4.255 -6.363 -12.490 1.00 92.06 250 VAL A CA 1
ATOM 2014 C C . VAL A 1 250 ? 3.140 -6.061 -13.471 1.00 92.06 250 VAL A C 1
ATOM 2016 O O . VAL A 1 250 ? 3.194 -5.092 -14.236 1.00 92.06 250 VAL A O 1
ATOM 2019 N N . ALA A 1 251 ? 2.100 -6.885 -13.423 1.00 87.56 251 ALA A N 1
ATOM 2020 C CA . ALA A 1 251 ? 0.982 -6.768 -14.335 1.00 87.56 251 ALA A CA 1
ATOM 2021 C C . ALA A 1 251 ? 0.264 -5.425 -14.132 1.00 87.56 251 ALA A C 1
ATOM 2023 O O . ALA A 1 251 ? -0.035 -4.996 -13.014 1.00 87.56 251 ALA A O 1
ATOM 2024 N N . ALA A 1 252 ? -0.027 -4.750 -15.242 1.00 83.44 252 ALA A N 1
ATOM 2025 C CA . ALA A 1 252 ? -0.859 -3.559 -15.223 1.00 83.44 252 ALA A CA 1
ATOM 2026 C C . ALA A 1 252 ? -2.341 -3.954 -15.090 1.00 83.44 252 ALA A C 1
ATOM 2028 O O . ALA A 1 252 ? -2.762 -4.949 -15.686 1.00 83.44 252 ALA A O 1
ATOM 2029 N N . PRO A 1 253 ? -3.164 -3.168 -14.371 1.00 79.88 253 PRO A N 1
ATOM 2030 C CA . PRO A 1 253 ? -4.607 -3.367 -14.356 1.00 79.88 253 PRO A CA 1
ATOM 2031 C C . PRO A 1 253 ? -5.217 -3.387 -15.763 1.00 79.88 253 PRO A C 1
ATOM 2033 O O . PRO A 1 253 ? -4.958 -2.493 -16.573 1.00 79.88 253 PRO A O 1
ATOM 2036 N N . THR A 1 254 ? -6.080 -4.365 -16.030 1.00 82.44 254 THR A N 1
ATOM 2037 C CA . THR A 1 254 ? -6.884 -4.475 -17.258 1.00 82.44 254 THR A CA 1
ATOM 2038 C C . THR A 1 254 ? -8.378 -4.366 -16.939 1.00 82.44 254 THR A C 1
ATOM 2040 O O . THR A 1 254 ? -8.777 -4.303 -15.774 1.00 82.44 254 THR A O 1
ATOM 2043 N N . ALA A 1 255 ? -9.236 -4.307 -17.964 1.00 81.31 255 ALA A N 1
ATOM 2044 C CA . ALA A 1 255 ? -10.685 -4.304 -17.745 1.00 81.31 255 ALA A CA 1
ATOM 2045 C C . ALA A 1 255 ? -11.165 -5.637 -17.138 1.00 81.31 255 ALA A C 1
ATOM 2047 O O . ALA A 1 255 ? -12.109 -5.664 -16.349 1.00 81.31 255 ALA A O 1
ATOM 2048 N N . GLU A 1 256 ? -10.491 -6.728 -17.494 1.00 79.38 256 GLU A N 1
ATOM 2049 C CA . GLU A 1 256 ? -10.739 -8.093 -17.048 1.00 79.38 256 GLU A CA 1
ATOM 2050 C C . GLU A 1 256 ? -10.136 -8.355 -15.659 1.00 79.38 256 GLU A C 1
ATOM 2052 O O . GLU A 1 256 ? -10.784 -8.966 -14.807 1.00 79.38 256 GLU A O 1
ATOM 2057 N N . VAL A 1 257 ? -8.927 -7.839 -15.412 1.00 76.38 257 VAL A N 1
ATOM 2058 C CA . VAL A 1 257 ? -8.173 -7.979 -14.159 1.00 76.38 257 VAL A CA 1
ATOM 2059 C C . VAL A 1 257 ? -7.843 -6.584 -13.609 1.00 76.38 257 VAL A C 1
ATOM 2061 O O . VAL A 1 257 ? -6.741 -6.071 -13.797 1.00 76.38 257 VAL A O 1
ATOM 2064 N N . PRO A 1 258 ? -8.794 -5.925 -12.921 1.00 67.56 258 PRO A N 1
ATOM 2065 C CA . PRO A 1 258 ? -8.610 -4.554 -12.440 1.00 67.56 258 PRO A CA 1
ATOM 2066 C C . PRO A 1 258 ? -7.644 -4.429 -11.249 1.00 67.56 258 PRO A C 1
ATOM 2068 O O . PRO A 1 258 ? -7.208 -3.325 -10.942 1.00 67.56 258 PRO A O 1
ATOM 2071 N N . ASN A 1 259 ? -7.323 -5.536 -10.572 1.00 70.06 259 ASN A N 1
ATOM 2072 C CA . ASN A 1 259 ? -6.376 -5.594 -9.456 1.00 70.06 259 ASN A CA 1
ATOM 2073 C C . ASN A 1 259 ? -5.483 -6.837 -9.628 1.00 70.06 259 ASN A C 1
ATOM 2075 O O . ASN A 1 259 ? -5.735 -7.840 -8.957 1.00 70.06 259 ASN A O 1
ATOM 2079 N N . PRO A 1 260 ? -4.523 -6.824 -10.565 1.00 81.44 260 PRO A N 1
ATOM 2080 C CA . PRO A 1 260 ? -3.628 -7.957 -10.746 1.00 81.44 260 PRO A CA 1
ATOM 2081 C C . PRO A 1 260 ? -2.725 -8.107 -9.521 1.00 81.44 260 PRO A C 1
ATOM 2083 O O . PRO A 1 260 ? -2.295 -7.111 -8.925 1.00 81.44 260 PRO A O 1
ATOM 2086 N N . LYS A 1 261 ? -2.430 -9.349 -9.140 1.00 83.31 261 LYS A N 1
ATOM 2087 C CA . LYS A 1 261 ? -1.378 -9.629 -8.170 1.00 83.31 261 LYS A CA 1
ATOM 2088 C C . LYS A 1 261 ? -0.032 -9.357 -8.839 1.00 83.31 261 LYS A C 1
ATOM 2090 O O . LYS A 1 261 ? 0.136 -9.489 -10.046 1.00 83.31 261 LYS A O 1
ATOM 2095 N N . GLN A 1 262 ? 0.956 -8.998 -8.028 1.00 84.81 262 GLN A N 1
ATOM 2096 C CA . GLN A 1 262 ? 2.322 -8.746 -8.506 1.00 84.81 262 GLN A CA 1
ATOM 2097 C C . GLN A 1 262 ? 2.892 -9.955 -9.256 1.00 84.81 262 GLN A C 1
ATOM 2099 O O . GLN A 1 262 ? 3.574 -9.790 -10.256 1.00 84.81 262 GLN A O 1
ATOM 2104 N N . ILE A 1 263 ? 2.558 -11.154 -8.772 1.00 88.38 263 ILE A N 1
ATOM 2105 C CA . ILE A 1 263 ? 3.004 -12.446 -9.299 1.00 88.38 263 ILE A CA 1
ATOM 2106 C C . ILE A 1 263 ? 2.284 -12.887 -10.580 1.00 88.38 263 ILE A C 1
ATOM 2108 O O . ILE A 1 263 ? 2.641 -13.917 -11.129 1.00 88.38 263 ILE A O 1
ATOM 2112 N N . ASP A 1 264 ? 1.285 -12.137 -11.056 1.00 88.69 264 ASP A N 1
ATOM 2113 C CA . ASP A 1 264 ? 0.507 -12.516 -12.245 1.00 88.69 264 ASP A CA 1
ATOM 2114 C C . ASP A 1 264 ? 1.220 -12.166 -13.564 1.00 88.69 264 ASP A C 1
ATOM 2116 O O . ASP A 1 264 ? 0.693 -12.452 -14.640 1.00 88.69 264 ASP A O 1
ATOM 2120 N N . TYR A 1 265 ? 2.374 -11.492 -13.508 1.00 92.81 265 TYR A N 1
ATOM 2121 C CA . TYR A 1 265 ? 3.165 -11.172 -14.693 1.00 92.81 265 TYR A CA 1
ATOM 2122 C C . TYR A 1 265 ? 4.299 -12.176 -14.852 1.00 92.81 265 TYR A C 1
ATOM 2124 O O . TYR A 1 265 ? 5.314 -12.071 -14.173 1.00 92.81 265 TYR A O 1
ATOM 2132 N N . ASP A 1 266 ? 4.053 -13.147 -15.720 1.00 94.62 266 ASP A N 1
ATOM 2133 C CA . ASP A 1 266 ? 4.913 -14.273 -16.075 1.00 94.62 266 ASP A CA 1
ATOM 2134 C C . ASP A 1 266 ? 4.825 -14.394 -17.607 1.00 94.62 266 ASP A C 1
ATOM 2136 O O . ASP A 1 266 ? 3.761 -14.700 -18.161 1.00 94.62 266 ASP A O 1
ATOM 2140 N N . THR A 1 267 ? 5.882 -13.968 -18.296 1.00 94.94 267 THR A N 1
ATOM 2141 C CA . THR A 1 267 ? 5.859 -13.736 -19.747 1.00 94.94 267 THR A CA 1
ATOM 2142 C C . THR A 1 267 ? 6.022 -15.029 -20.545 1.00 94.94 267 THR A C 1
ATOM 2144 O O . THR A 1 267 ? 5.392 -15.158 -21.603 1.00 94.94 267 THR A O 1
ATOM 2147 N N . ASP A 1 268 ? 6.791 -15.997 -20.047 1.00 95.00 268 ASP A N 1
ATOM 2148 C CA . ASP A 1 268 ? 7.021 -17.288 -20.701 1.00 95.00 268 ASP A CA 1
ATOM 2149 C C . ASP A 1 268 ? 6.108 -18.419 -20.172 1.00 95.00 268 ASP A C 1
ATOM 2151 O O . ASP A 1 268 ? 5.906 -19.437 -20.850 1.00 95.00 268 ASP A O 1
ATOM 2155 N N . GLY A 1 269 ? 5.449 -18.197 -19.032 1.00 95.06 269 GLY A N 1
ATOM 2156 C CA . GLY A 1 269 ? 4.484 -19.102 -18.425 1.00 95.06 269 GLY A CA 1
ATOM 2157 C C . GLY A 1 269 ? 5.122 -20.253 -17.648 1.00 95.06 269 GLY A C 1
ATOM 2158 O O . GLY A 1 269 ? 4.481 -21.307 -17.517 1.00 95.06 269 GLY A O 1
ATOM 2159 N N . ASP A 1 270 ? 6.366 -20.112 -17.186 1.00 95.25 270 ASP A N 1
ATOM 2160 C CA . ASP A 1 270 ? 7.077 -21.153 -16.440 1.00 95.25 270 ASP A CA 1
ATOM 2161 C C . ASP A 1 270 ? 6.662 -21.247 -14.952 1.00 95.25 270 ASP A C 1
ATOM 2163 O O . ASP A 1 270 ? 6.969 -22.235 -14.266 1.00 95.25 270 ASP A O 1
ATOM 2167 N N . GLY A 1 271 ? 5.862 -20.285 -14.480 1.00 94.25 271 GLY A N 1
ATOM 2168 C CA . GLY A 1 271 ? 5.356 -20.182 -13.116 1.00 94.25 271 GLY A CA 1
ATOM 2169 C C . GLY A 1 271 ? 6.201 -19.304 -12.190 1.00 94.25 271 GLY A C 1
ATOM 2170 O O . GLY A 1 271 ? 5.888 -19.227 -10.993 1.00 94.25 271 GLY A O 1
ATOM 2171 N N . ILE A 1 272 ? 7.252 -18.661 -12.697 1.00 95.69 272 ILE A N 1
ATOM 2172 C CA . ILE A 1 272 ? 8.045 -17.646 -12.012 1.00 95.69 272 ILE A CA 1
ATOM 2173 C C . ILE A 1 272 ? 7.613 -16.284 -12.560 1.00 95.69 272 ILE A C 1
ATOM 2175 O O . ILE A 1 272 ? 7.615 -16.029 -13.753 1.00 95.69 272 ILE A O 1
ATOM 2179 N N . ALA A 1 273 ? 7.192 -15.383 -11.675 1.00 95.50 273 ALA A N 1
ATOM 2180 C CA . ALA A 1 273 ? 6.866 -14.029 -12.109 1.00 95.50 273 ALA A CA 1
ATOM 2181 C C . ALA A 1 273 ? 8.139 -13.315 -12.581 1.00 95.50 273 ALA A C 1
ATOM 2183 O O . ALA A 1 273 ? 9.151 -13.441 -11.896 1.00 95.50 273 ALA A O 1
ATOM 2184 N N . ASN A 1 274 ? 8.058 -12.504 -13.640 1.00 96.31 274 ASN A N 1
ATOM 2185 C CA . ASN A 1 274 ? 9.190 -11.790 -14.248 1.00 96.31 274 ASN A CA 1
ATOM 2186 C C . ASN A 1 274 ? 10.108 -11.131 -13.207 1.00 96.31 274 ASN A C 1
ATOM 2188 O O . ASN A 1 274 ? 11.303 -11.353 -13.188 1.00 96.31 274 ASN A O 1
ATOM 2192 N N . PHE A 1 275 ? 9.547 -10.418 -12.223 1.00 95.88 275 PHE A N 1
ATOM 2193 C CA . PHE A 1 275 ? 10.355 -9.766 -11.180 1.00 95.88 275 PHE A CA 1
ATOM 2194 C C . PHE A 1 275 ? 11.096 -10.729 -10.221 1.00 95.88 275 PHE A C 1
ATOM 2196 O O . PHE A 1 275 ? 11.691 -10.296 -9.236 1.00 95.88 275 PHE A O 1
ATOM 2203 N N . TYR A 1 276 ? 10.977 -12.040 -10.397 1.00 96.69 276 TYR A N 1
ATOM 2204 C CA . TYR A 1 276 ? 11.758 -13.077 -9.728 1.00 96.69 276 TYR A CA 1
ATOM 2205 C C . TYR A 1 276 ? 12.453 -14.017 -10.717 1.00 96.69 276 TYR A C 1
ATOM 2207 O O . TYR A 1 276 ? 13.161 -14.931 -10.273 1.00 96.69 276 TYR A O 1
ATOM 2215 N N . ASP A 1 277 ? 12.254 -13.803 -12.011 1.00 97.25 277 ASP A N 1
ATOM 2216 C CA . ASP A 1 277 ? 12.813 -14.585 -13.092 1.00 97.25 277 ASP A CA 1
ATOM 2217 C C . ASP A 1 277 ? 14.108 -13.927 -13.589 1.00 97.25 277 ASP A C 1
ATOM 2219 O O . ASP A 1 277 ? 14.317 -12.727 -13.478 1.00 97.25 277 ASP A O 1
ATOM 2223 N N . LEU A 1 278 ? 15.064 -14.734 -14.038 1.00 97.25 278 LEU A N 1
ATOM 2224 C CA . LEU A 1 278 ? 16.305 -14.244 -14.634 1.00 97.25 278 LEU A CA 1
ATOM 2225 C C . LEU A 1 278 ? 16.265 -14.273 -16.166 1.00 97.25 278 LEU A C 1
ATOM 2227 O O . LEU A 1 278 ? 17.207 -13.755 -16.773 1.00 97.25 278 LEU A O 1
ATOM 2231 N N . ASP A 1 279 ? 15.274 -14.941 -16.757 1.00 97.31 279 ASP A N 1
ATOM 2232 C CA . ASP A 1 279 ? 15.092 -15.201 -18.191 1.00 97.31 279 ASP A CA 1
ATOM 2233 C C . ASP A 1 279 ? 13.612 -14.991 -18.545 1.00 97.31 279 ASP A C 1
ATOM 2235 O O . ASP A 1 279 ? 12.895 -15.940 -18.837 1.00 97.31 279 ASP A O 1
ATOM 2239 N N . ASP A 1 280 ? 13.171 -13.732 -18.477 1.00 96.94 280 ASP A N 1
ATOM 2240 C CA . ASP A 1 280 ? 11.759 -13.326 -18.533 1.00 96.94 280 ASP A CA 1
ATOM 2241 C C . ASP A 1 280 ? 10.961 -13.913 -19.707 1.00 96.94 280 ASP A C 1
ATOM 2243 O O . ASP A 1 280 ? 9.747 -14.084 -19.606 1.00 96.94 280 ASP A O 1
ATOM 2247 N N . ASP A 1 281 ? 11.594 -14.146 -20.857 1.00 96.81 281 ASP A N 1
ATOM 2248 C CA . ASP A 1 281 ? 10.936 -14.679 -22.049 1.00 96.81 281 ASP A CA 1
ATOM 2249 C C . ASP A 1 281 ? 11.275 -16.147 -22.357 1.00 96.81 281 ASP A C 1
ATOM 2251 O O . ASP A 1 281 ? 10.797 -16.695 -23.361 1.00 96.81 281 ASP A O 1
ATOM 2255 N N . GLY A 1 282 ? 12.019 -16.813 -21.471 1.00 96.88 282 GLY A N 1
ATOM 2256 C CA . GLY A 1 282 ? 12.273 -18.252 -21.510 1.00 96.88 282 GLY A CA 1
ATOM 2257 C C . GLY A 1 282 ? 13.119 -18.692 -22.703 1.00 96.88 282 GLY A C 1
ATOM 2258 O O . GLY A 1 282 ? 12.984 -19.816 -23.216 1.00 96.88 282 GLY A O 1
ATOM 2259 N N . ASP A 1 283 ? 13.968 -17.803 -23.215 1.00 96.56 283 ASP A N 1
ATOM 2260 C CA . ASP A 1 283 ? 14.703 -17.998 -24.458 1.00 96.56 283 ASP A CA 1
ATOM 2261 C C . ASP A 1 283 ? 16.147 -18.508 -24.264 1.00 96.56 283 ASP A C 1
ATOM 2263 O O . ASP A 1 283 ? 16.853 -18.783 -25.258 1.00 96.56 283 ASP A O 1
ATOM 2267 N N . LEU A 1 284 ? 16.510 -18.757 -22.996 1.00 95.75 284 LEU A N 1
ATOM 2268 C CA . LEU A 1 284 ? 17.795 -19.214 -22.463 1.00 95.75 284 LEU A CA 1
ATOM 2269 C C . LEU A 1 284 ? 18.889 -18.142 -22.423 1.00 95.75 284 LEU A C 1
ATOM 2271 O O . LEU A 1 284 ? 20.077 -18.486 -22.296 1.00 95.75 284 LEU A O 1
ATOM 2275 N N . TYR A 1 285 ? 18.524 -16.865 -22.511 1.00 96.12 285 TYR A N 1
ATOM 2276 C CA . TYR A 1 285 ? 19.422 -15.742 -22.295 1.00 96.12 285 TYR A CA 1
ATOM 2277 C C . TYR A 1 285 ? 18.946 -14.906 -21.115 1.00 96.12 285 TYR A C 1
ATOM 2279 O O . TYR A 1 285 ? 17.807 -14.495 -21.034 1.00 96.12 285 TYR A O 1
ATOM 2287 N N . TYR A 1 286 ? 19.857 -14.598 -20.190 1.00 96.56 286 TYR A N 1
ATOM 2288 C CA . TYR A 1 286 ? 19.465 -13.803 -19.033 1.00 96.56 286 TYR A CA 1
ATOM 2289 C C . TYR A 1 286 ? 19.006 -12.402 -19.442 1.00 96.56 286 TYR A C 1
ATOM 2291 O O . TYR A 1 286 ? 19.782 -11.695 -20.103 1.00 96.56 286 TYR A O 1
ATOM 2299 N N . THR A 1 287 ? 17.874 -11.945 -18.899 1.00 97.19 287 THR A N 1
ATOM 2300 C CA . THR A 1 287 ? 17.334 -10.584 -19.058 1.00 97.19 287 THR A CA 1
ATOM 2301 C C . THR A 1 287 ? 18.429 -9.534 -18.871 1.00 97.19 287 THR A C 1
ATOM 2303 O O . THR A 1 287 ? 18.567 -8.585 -19.644 1.00 97.19 287 THR A O 1
ATOM 2306 N N . ARG A 1 288 ? 19.337 -9.746 -17.908 1.00 95.94 288 ARG A N 1
ATOM 2307 C CA . ARG A 1 288 ? 20.485 -8.858 -17.666 1.00 95.94 288 ARG A CA 1
ATOM 2308 C C . ARG A 1 288 ? 21.401 -8.674 -18.861 1.00 95.94 288 ARG A C 1
ATOM 2310 O O . ARG A 1 288 ? 21.862 -7.563 -19.139 1.00 95.94 288 ARG A O 1
ATOM 2317 N N . ASP A 1 289 ? 21.757 -9.771 -19.513 1.00 94.56 289 ASP A N 1
ATOM 2318 C CA . ASP A 1 289 ? 22.621 -9.723 -20.687 1.00 94.56 289 ASP A CA 1
ATOM 2319 C C . ASP A 1 289 ? 21.872 -9.105 -21.862 1.00 94.56 289 ASP A C 1
ATOM 2321 O O . ASP A 1 289 ? 22.470 -8.418 -22.698 1.00 94.56 289 ASP A O 1
ATOM 2325 N N . GLU A 1 290 ? 20.555 -9.257 -21.867 1.00 95.25 290 GLU A N 1
ATOM 2326 C CA . GLU A 1 290 ? 19.717 -8.689 -22.886 1.00 95.25 290 GLU A CA 1
ATOM 2327 C C . GLU A 1 290 ? 19.467 -7.201 -22.735 1.00 95.25 290 GLU A C 1
ATOM 2329 O O . GLU A 1 290 ? 19.469 -6.492 -23.728 1.00 95.25 290 GLU A O 1
ATOM 2334 N N . VAL A 1 291 ? 19.316 -6.655 -21.534 1.00 95.06 291 VAL A N 1
ATOM 2335 C CA . VAL A 1 291 ? 19.137 -5.204 -21.326 1.00 95.06 291 VAL A CA 1
ATOM 2336 C C . VAL A 1 291 ? 20.463 -4.437 -21.352 1.00 95.06 291 VAL A C 1
ATOM 2338 O O . VAL A 1 291 ? 20.498 -3.201 -21.294 1.00 95.06 291 VAL A O 1
ATOM 2341 N N . ARG A 1 292 ? 21.584 -5.153 -21.493 1.00 93.12 292 ARG A N 1
ATOM 2342 C CA . ARG A 1 292 ? 22.925 -4.581 -21.598 1.00 93.12 292 ARG A CA 1
ATOM 2343 C C . ARG A 1 292 ? 23.144 -3.864 -22.930 1.00 93.12 292 ARG A C 1
ATOM 2345 O O . ARG A 1 292 ? 22.772 -4.340 -24.004 1.00 93.12 292 ARG A O 1
ATOM 2352 N N . LYS A 1 293 ? 23.827 -2.719 -22.879 1.00 91.44 293 LYS A N 1
ATOM 2353 C CA . LYS A 1 293 ? 24.207 -1.979 -24.086 1.00 91.44 293 LYS A CA 1
ATOM 2354 C C . LYS A 1 293 ? 25.325 -2.713 -24.842 1.00 91.44 293 LYS A C 1
ATOM 2356 O O . LYS A 1 293 ? 26.278 -3.184 -24.205 1.00 91.44 293 LYS A O 1
ATOM 2361 N N . PRO A 1 294 ? 25.283 -2.748 -26.186 1.00 87.25 294 PRO A N 1
ATOM 2362 C CA . PRO A 1 294 ? 26.425 -3.163 -26.992 1.00 87.25 294 PRO A CA 1
ATOM 2363 C C . PRO A 1 294 ? 27.668 -2.338 -26.653 1.00 87.25 294 PRO A C 1
ATOM 2365 O O . PRO A 1 294 ? 27.569 -1.150 -26.344 1.00 87.25 294 PRO A O 1
ATOM 2368 N N . THR A 1 295 ? 28.862 -2.926 -26.777 1.00 85.31 295 THR A N 1
ATOM 2369 C CA . THR A 1 295 ? 30.129 -2.243 -26.448 1.00 85.31 295 THR A CA 1
ATOM 2370 C C . THR A 1 295 ? 30.314 -0.924 -27.203 1.00 85.31 295 THR A C 1
ATOM 2372 O O . THR A 1 295 ? 30.855 0.031 -26.654 1.00 85.31 295 THR A O 1
ATOM 2375 N N . THR A 1 296 ? 29.829 -0.854 -28.443 1.00 81.62 296 THR A N 1
ATOM 2376 C CA . THR A 1 296 ? 29.863 0.340 -29.303 1.00 81.62 296 THR A CA 1
ATOM 2377 C C . THR A 1 296 ? 28.960 1.480 -28.822 1.00 81.62 296 THR A C 1
ATOM 2379 O O . THR A 1 296 ? 29.152 2.612 -29.253 1.00 81.62 296 THR A O 1
ATOM 2382 N N . HIS A 1 297 ? 28.020 1.198 -27.917 1.00 79.94 297 HIS A N 1
ATOM 2383 C CA . HIS A 1 297 ? 27.024 2.133 -27.386 1.00 79.94 297 HIS A CA 1
ATOM 2384 C C . HIS A 1 297 ? 27.151 2.331 -25.865 1.00 79.94 297 HIS A C 1
ATOM 2386 O O . HIS A 1 297 ? 26.246 2.869 -25.223 1.00 79.94 297 HIS A O 1
ATOM 2392 N N . LEU A 1 298 ? 28.265 1.893 -25.263 1.00 81.94 298 LEU A N 1
ATOM 2393 C CA . LEU A 1 298 ? 28.529 2.128 -23.845 1.00 81.94 298 LEU A CA 1
ATOM 2394 C C . LEU A 1 298 ? 28.745 3.624 -23.587 1.00 81.94 298 LEU A C 1
ATOM 2396 O O . LEU A 1 298 ? 29.647 4.243 -24.148 1.00 81.94 298 LEU A O 1
ATOM 2400 N N . GLY A 1 299 ? 27.915 4.178 -22.705 1.00 78.44 299 GLY A N 1
ATOM 2401 C CA . GLY A 1 299 ? 28.078 5.514 -22.137 1.00 78.44 299 GLY A CA 1
ATOM 2402 C C . GLY A 1 299 ? 28.556 5.433 -20.687 1.00 78.44 299 GLY A C 1
ATOM 2403 O O . GLY A 1 299 ? 29.337 4.557 -20.316 1.00 78.44 299 GLY A O 1
ATOM 2404 N N . SER A 1 300 ? 28.031 6.312 -19.834 1.00 79.31 300 SER A N 1
ATOM 2405 C CA . SER A 1 300 ? 28.242 6.259 -18.378 1.00 79.31 300 SER A CA 1
ATOM 2406 C C . SER A 1 300 ? 27.540 5.065 -17.706 1.00 79.31 300 SER A C 1
ATOM 2408 O O . SER A 1 300 ? 27.876 4.700 -16.577 1.00 79.31 300 SER A O 1
ATOM 2410 N N . LYS A 1 301 ? 26.579 4.435 -18.397 1.00 85.94 301 LYS A N 1
ATOM 2411 C CA . LYS A 1 301 ? 25.819 3.261 -17.951 1.00 85.94 301 LYS A CA 1
ATOM 2412 C C . LYS A 1 301 ? 26.021 2.077 -18.895 1.00 85.94 301 LYS A C 1
ATOM 2414 O O . LYS A 1 301 ? 26.010 2.233 -20.117 1.00 85.94 301 LYS A O 1
ATOM 2419 N N . ALA A 1 302 ? 26.156 0.887 -18.310 1.00 90.00 302 ALA A N 1
ATOM 2420 C CA . ALA A 1 302 ? 26.310 -0.370 -19.045 1.00 90.00 302 ALA A CA 1
ATOM 2421 C C . ALA A 1 302 ? 24.979 -0.985 -19.514 1.00 90.00 302 ALA A C 1
ATOM 2423 O O . ALA A 1 302 ? 24.993 -1.827 -20.407 1.00 90.00 302 ALA A O 1
ATOM 2424 N N . TYR A 1 303 ? 23.855 -0.562 -18.935 1.00 92.75 303 TYR A N 1
ATOM 2425 C CA . TYR A 1 303 ? 22.517 -1.093 -19.202 1.00 92.75 303 TYR A CA 1
ATOM 2426 C C . TYR A 1 303 ? 21.596 0.016 -19.687 1.00 92.75 303 TYR A C 1
ATOM 2428 O O . TYR A 1 303 ? 21.797 1.188 -19.344 1.00 92.75 303 TYR A O 1
ATOM 2436 N N . TYR A 1 304 ? 20.608 -0.347 -20.497 1.00 93.75 304 TYR A N 1
ATOM 2437 C CA . TYR A 1 304 ? 19.551 0.575 -20.878 1.00 93.75 304 TYR A CA 1
ATOM 2438 C C . TYR A 1 304 ? 18.603 0.826 -19.703 1.00 93.75 304 TYR A C 1
ATOM 2440 O O . TYR A 1 304 ? 18.261 -0.115 -18.990 1.00 93.75 304 TYR A O 1
ATOM 2448 N N . PRO A 1 305 ? 18.125 2.064 -19.501 1.00 94.12 305 PRO A N 1
ATOM 2449 C CA . PRO A 1 305 ? 16.987 2.275 -18.620 1.00 94.12 305 PRO A CA 1
ATOM 2450 C C . PRO A 1 305 ? 15.718 1.675 -19.242 1.00 94.12 305 PRO A C 1
ATOM 2452 O O . PRO A 1 305 ? 15.607 1.545 -20.463 1.00 94.12 305 PRO A O 1
ATOM 2455 N N . TYR A 1 306 ? 14.712 1.360 -18.424 1.00 94.75 306 TYR A N 1
ATOM 2456 C CA . TYR A 1 306 ? 13.449 0.802 -18.930 1.00 94.75 306 TYR A CA 1
ATOM 2457 C C . TYR A 1 306 ? 12.766 1.710 -19.975 1.00 94.75 306 TYR A C 1
ATOM 2459 O O . TYR A 1 306 ? 12.245 1.249 -20.998 1.00 94.75 306 TYR A O 1
ATOM 2467 N N . ASN A 1 307 ? 12.823 3.022 -19.742 1.00 94.19 307 ASN A N 1
ATOM 2468 C CA . ASN A 1 307 ? 12.401 4.081 -20.654 1.00 94.19 307 ASN A CA 1
ATOM 2469 C C . ASN A 1 307 ? 13.533 5.101 -20.823 1.00 94.19 307 ASN A C 1
ATOM 2471 O O . ASN A 1 307 ? 14.366 5.199 -19.923 1.00 94.19 307 ASN A O 1
ATOM 2475 N N . PRO A 1 308 ? 13.543 5.880 -21.922 1.00 92.81 308 PRO A N 1
ATOM 2476 C CA . PRO A 1 308 ? 14.436 7.026 -22.050 1.00 92.81 308 PRO A CA 1
ATOM 2477 C C . PRO A 1 308 ? 14.393 7.923 -20.808 1.00 92.81 308 PRO A C 1
ATOM 2479 O O . PRO A 1 308 ? 13.317 8.172 -20.256 1.00 92.81 308 PRO A O 1
ATOM 2482 N N . ILE A 1 309 ? 15.551 8.421 -20.392 1.00 90.56 309 ILE A N 1
ATOM 2483 C CA . ILE A 1 309 ? 15.696 9.344 -19.266 1.00 90.56 309 ILE A CA 1
ATOM 2484 C C . ILE A 1 309 ? 16.093 10.707 -19.831 1.00 90.56 309 ILE A C 1
ATOM 2486 O O . ILE A 1 309 ? 17.018 10.811 -20.633 1.00 90.56 309 ILE A O 1
ATOM 2490 N N . ALA A 1 310 ? 15.368 11.753 -19.442 1.00 89.25 310 ALA A N 1
ATOM 2491 C CA . ALA A 1 310 ? 15.762 13.126 -19.734 1.00 89.25 310 ALA A CA 1
ATOM 2492 C C . ALA A 1 310 ? 16.794 13.605 -18.707 1.00 89.25 310 ALA A C 1
ATOM 2494 O O . ALA A 1 310 ? 16.770 13.161 -17.560 1.00 89.25 310 ALA A O 1
ATOM 2495 N N . ASP A 1 311 ? 17.655 14.533 -19.120 1.00 88.00 311 ASP A N 1
ATOM 2496 C CA . ASP A 1 311 ? 18.599 15.187 -18.216 1.00 88.00 311 ASP A CA 1
ATOM 2497 C C . ASP A 1 311 ? 17.866 15.873 -17.051 1.00 88.00 311 ASP A C 1
ATOM 2499 O O . ASP A 1 311 ? 16.807 16.488 -17.248 1.00 88.00 311 ASP A O 1
ATOM 2503 N N . ASN A 1 312 ? 18.419 15.773 -15.841 1.00 83.69 312 ASN A N 1
ATOM 2504 C CA . ASN A 1 312 ? 17.890 16.477 -14.686 1.00 83.69 312 ASN A CA 1
ATOM 2505 C C . ASN A 1 312 ? 18.605 17.829 -14.546 1.00 83.69 312 ASN A C 1
ATOM 2507 O O . ASN A 1 312 ? 19.733 17.884 -14.072 1.00 83.69 312 ASN A O 1
ATOM 2511 N N . PRO A 1 313 ? 17.947 18.970 -14.817 1.00 85.94 313 PRO A N 1
ATOM 2512 C CA . PRO A 1 313 ? 18.620 20.268 -14.762 1.00 85.94 313 PRO A CA 1
ATOM 2513 C C . PRO A 1 313 ? 19.082 20.673 -13.348 1.00 85.94 313 PRO A C 1
ATOM 2515 O O . PRO A 1 313 ? 19.738 21.703 -13.190 1.00 85.94 313 PRO A O 1
ATOM 2518 N N . ALA A 1 314 ? 18.702 19.921 -12.306 1.00 82.69 314 ALA A N 1
ATOM 2519 C CA . ALA A 1 314 ? 19.116 20.152 -10.925 1.00 82.69 314 ALA A CA 1
ATOM 2520 C C . ALA A 1 314 ? 20.438 19.459 -10.541 1.00 82.69 314 ALA A C 1
ATOM 2522 O O . ALA A 1 314 ? 20.951 19.707 -9.446 1.00 82.69 314 ALA A O 1
ATOM 2523 N N . THR A 1 315 ? 20.984 18.590 -11.390 1.00 81.00 315 THR A N 1
ATOM 2524 C CA . THR A 1 315 ? 22.260 17.897 -11.167 1.00 81.00 315 THR A CA 1
ATOM 2525 C C . THR A 1 315 ? 23.359 18.505 -12.040 1.00 81.00 315 THR A C 1
ATOM 2527 O O . THR A 1 315 ? 23.125 19.319 -12.929 1.00 81.00 315 THR A O 1
ATOM 2530 N N . THR A 1 316 ? 24.615 18.188 -11.721 1.00 84.12 316 THR A N 1
ATOM 2531 C CA . THR A 1 316 ? 25.786 18.667 -12.477 1.00 84.12 316 THR A CA 1
ATOM 2532 C C . THR A 1 316 ? 26.285 17.659 -13.510 1.00 84.12 316 THR A C 1
ATOM 2534 O O . THR A 1 316 ? 27.232 17.961 -14.238 1.00 84.12 316 THR A O 1
ATOM 2537 N N . GLN A 1 317 ? 25.701 16.460 -13.546 1.00 83.62 317 GLN A N 1
ATOM 2538 C CA . GLN A 1 317 ? 26.014 15.420 -14.518 1.00 83.62 317 GLN A CA 1
ATOM 2539 C C . GLN A 1 317 ? 24.862 15.329 -15.508 1.00 83.62 317 GLN A C 1
ATOM 2541 O O . GLN A 1 317 ? 23.720 15.385 -15.091 1.00 83.62 317 GLN A O 1
ATOM 2546 N N . ASP A 1 318 ? 25.174 15.162 -16.791 1.00 82.75 318 ASP A N 1
ATOM 2547 C CA . ASP A 1 318 ? 24.161 14.828 -17.791 1.00 82.75 318 ASP A CA 1
ATOM 2548 C C . ASP A 1 318 ? 23.741 13.368 -17.582 1.00 82.75 318 ASP A C 1
ATOM 2550 O O . ASP A 1 318 ? 24.537 12.446 -17.805 1.00 82.75 318 ASP A O 1
ATOM 2554 N N . GLU A 1 319 ? 22.519 13.157 -17.091 1.00 85.38 319 GLU A N 1
ATOM 2555 C CA . GLU A 1 319 ? 21.945 11.816 -16.928 1.00 85.38 319 GLU A CA 1
ATOM 2556 C C . GLU A 1 319 ? 21.047 11.396 -18.091 1.00 85.38 319 GLU A C 1
ATOM 2558 O O . GLU A 1 319 ? 20.366 10.368 -17.995 1.00 85.38 319 GLU A O 1
ATOM 2563 N N . SER A 1 320 ? 21.024 12.167 -19.182 1.00 87.00 320 SER A N 1
ATOM 2564 C CA . SER A 1 320 ? 20.182 11.831 -20.316 1.00 87.00 320 SER A CA 1
ATOM 2565 C C . SER A 1 320 ? 20.571 10.487 -20.930 1.00 87.00 320 SER A C 1
ATOM 2567 O O . SER A 1 320 ? 21.721 10.191 -21.253 1.00 87.00 320 SER A O 1
ATOM 2569 N N . GLU A 1 321 ? 19.554 9.658 -21.117 1.00 88.62 321 GLU A N 1
ATOM 2570 C CA . GLU A 1 321 ? 19.617 8.411 -21.858 1.00 88.62 321 GLU A CA 1
ATOM 2571 C C . GLU A 1 321 ? 18.509 8.491 -22.909 1.00 88.62 321 GLU A C 1
ATOM 2573 O O . GLU A 1 321 ? 17.337 8.272 -22.593 1.00 88.62 321 GLU A O 1
ATOM 2578 N N . PRO A 1 322 ? 18.831 8.849 -24.165 1.00 87.69 322 PRO A N 1
ATOM 2579 C CA . PRO A 1 322 ? 17.830 9.211 -25.172 1.00 87.69 322 PRO A CA 1
ATOM 2580 C C . PRO A 1 322 ? 16.928 8.044 -25.582 1.00 87.69 322 PRO A C 1
ATOM 2582 O O . PRO A 1 322 ? 15.945 8.235 -26.299 1.00 87.69 322 PRO A O 1
ATOM 2585 N N . LYS A 1 323 ? 17.273 6.829 -25.163 1.00 88.94 323 LYS A N 1
ATOM 2586 C CA . LYS A 1 323 ? 16.582 5.603 -25.506 1.00 88.94 323 LYS A CA 1
ATOM 2587 C C . LYS A 1 323 ? 16.623 4.632 -24.309 1.00 88.94 323 LYS A C 1
ATOM 2589 O O . LYS A 1 323 ? 17.574 4.636 -23.529 1.00 88.94 323 LYS A O 1
ATOM 2594 N N . GLY A 1 324 ? 15.577 3.825 -24.157 1.00 94.19 324 GLY A N 1
ATOM 2595 C CA . GLY A 1 324 ? 15.498 2.730 -23.188 1.00 94.19 324 GLY A CA 1
ATOM 2596 C C . GLY A 1 324 ? 15.736 1.360 -23.826 1.00 94.19 324 GLY A C 1
ATOM 2597 O O . GLY A 1 324 ? 16.192 1.284 -24.969 1.00 94.19 324 GLY A O 1
ATOM 2598 N N . ILE A 1 325 ? 15.395 0.284 -23.107 1.00 95.38 325 ILE A N 1
ATOM 2599 C CA . ILE A 1 325 ? 15.549 -1.105 -23.584 1.00 95.38 325 ILE A CA 1
ATOM 2600 C C . ILE A 1 325 ? 14.856 -1.260 -24.947 1.00 95.38 325 ILE A C 1
ATOM 2602 O O . ILE A 1 325 ? 13.650 -1.018 -25.010 1.00 95.38 325 ILE A O 1
ATOM 2606 N N . PRO A 1 326 ? 15.560 -1.598 -26.034 1.00 94.94 326 PRO A N 1
ATOM 2607 C CA . PRO A 1 326 ? 14.972 -1.552 -27.365 1.00 94.94 326 PRO A CA 1
ATOM 2608 C C . PRO A 1 326 ? 14.031 -2.722 -27.659 1.00 94.94 326 PRO A C 1
ATOM 2610 O O . PRO A 1 326 ? 14.035 -3.730 -26.951 1.00 94.94 326 PRO A O 1
ATOM 2613 N N . SER A 1 327 ? 13.239 -2.584 -28.722 1.00 94.62 327 SER A N 1
ATOM 2614 C CA . SER A 1 327 ? 12.568 -3.705 -29.383 1.00 94.62 327 SER A CA 1
ATOM 2615 C C . SER A 1 327 ? 13.547 -4.568 -30.174 1.00 94.62 327 SER A C 1
ATOM 2617 O O . SER A 1 327 ? 14.680 -4.166 -30.435 1.00 94.62 327 SER A O 1
ATOM 2619 N N . LYS A 1 328 ? 13.087 -5.736 -30.624 1.00 91.44 328 LYS A N 1
ATOM 2620 C CA . LYS A 1 328 ? 13.847 -6.579 -31.549 1.00 91.44 328 LYS A CA 1
ATOM 2621 C C . LYS A 1 328 ? 14.007 -5.953 -32.938 1.00 91.44 328 LYS A C 1
ATOM 2623 O O . LYS A 1 328 ? 15.106 -5.918 -33.489 1.00 91.44 328 LYS A O 1
ATOM 2628 N N . ASP A 1 329 ? 12.900 -5.501 -33.524 1.00 87.56 329 ASP A N 1
ATOM 2629 C CA . ASP A 1 329 ? 12.865 -5.136 -34.940 1.00 87.56 329 ASP A CA 1
ATOM 2630 C C . ASP A 1 329 ? 13.467 -3.756 -35.215 1.00 87.56 329 ASP A C 1
ATOM 2632 O O . ASP A 1 329 ? 13.202 -2.787 -34.499 1.00 87.56 329 ASP A O 1
ATOM 2636 N N . ILE A 1 330 ? 14.217 -3.655 -36.317 1.00 82.69 330 ILE A N 1
ATOM 2637 C CA . ILE A 1 330 ? 14.710 -2.383 -36.855 1.00 82.69 330 ILE A CA 1
ATOM 2638 C C . ILE A 1 330 ? 13.529 -1.612 -37.446 1.00 82.69 330 ILE A C 1
ATOM 2640 O O . ILE A 1 330 ? 13.016 -1.957 -38.511 1.00 82.69 330 ILE A O 1
ATOM 2644 N N . ILE A 1 331 ? 13.138 -0.528 -36.780 1.00 83.62 331 ILE A N 1
ATOM 2645 C CA . ILE A 1 331 ? 12.052 0.343 -37.245 1.00 83.62 331 ILE A CA 1
ATOM 2646 C C . ILE A 1 331 ? 12.564 1.585 -37.983 1.00 83.62 331 ILE A C 1
ATOM 2648 O O . ILE A 1 331 ? 11.833 2.172 -38.781 1.00 83.62 331 ILE A O 1
ATOM 2652 N N . ASN A 1 332 ? 13.824 1.987 -37.770 1.00 79.69 332 ASN A N 1
ATOM 2653 C CA . ASN A 1 332 ? 14.447 3.078 -38.514 1.00 79.69 332 ASN A CA 1
ATOM 2654 C C . ASN A 1 332 ? 15.409 2.520 -39.564 1.00 79.69 332 ASN A C 1
ATOM 2656 O O . ASN A 1 332 ? 16.570 2.235 -39.282 1.00 79.69 332 ASN A O 1
ATOM 2660 N N . THR A 1 333 ? 14.941 2.424 -40.807 1.00 77.12 333 THR A N 1
ATOM 2661 C CA . THR A 1 333 ? 15.729 1.892 -41.930 1.00 77.12 333 THR A CA 1
ATOM 2662 C C . THR A 1 333 ? 16.909 2.781 -42.331 1.00 77.12 333 THR A C 1
ATOM 2664 O O . THR A 1 333 ? 17.826 2.310 -43.002 1.00 77.12 333 THR A O 1
ATOM 2667 N N . THR A 1 334 ? 16.896 4.060 -41.942 1.00 80.94 334 THR A N 1
ATOM 2668 C CA . THR A 1 334 ? 17.963 5.023 -42.255 1.00 80.94 334 THR A CA 1
ATOM 2669 C C . THR A 1 334 ? 19.143 4.862 -41.306 1.00 80.94 334 THR A C 1
ATOM 2671 O O . THR A 1 334 ? 20.288 4.863 -41.748 1.00 80.94 334 THR A O 1
ATOM 2674 N N . THR A 1 335 ? 18.870 4.716 -40.009 1.00 78.94 335 THR A N 1
ATOM 2675 C CA . THR A 1 335 ? 19.908 4.538 -38.983 1.00 78.94 335 THR A CA 1
ATOM 2676 C C . THR A 1 335 ? 20.179 3.071 -38.658 1.00 78.94 335 THR A C 1
ATOM 2678 O O . THR A 1 335 ? 21.142 2.796 -37.960 1.00 78.94 335 THR A O 1
ATOM 2681 N N . GLN A 1 336 ? 19.365 2.143 -39.180 1.00 83.25 336 GLN A N 1
ATOM 2682 C CA . GLN A 1 336 ? 19.396 0.708 -38.868 1.00 83.25 336 GLN A CA 1
ATOM 2683 C C . GLN A 1 336 ? 19.209 0.422 -37.369 1.00 83.25 336 GLN A C 1
ATOM 2685 O O . GLN A 1 336 ? 19.848 -0.469 -36.824 1.00 83.25 336 GLN A O 1
ATOM 2690 N N . GLU A 1 337 ? 18.321 1.178 -36.713 1.00 86.44 337 GLU A N 1
ATOM 2691 C CA . GLU A 1 337 ? 18.092 1.065 -35.266 1.00 86.44 337 GLU A CA 1
ATOM 2692 C C . GLU A 1 337 ? 16.683 0.553 -34.933 1.00 86.44 337 GLU A C 1
ATOM 2694 O O . GLU A 1 337 ? 15.716 0.938 -35.614 1.00 86.44 337 GLU A O 1
ATOM 2699 N N . PRO A 1 338 ? 16.538 -0.250 -33.865 1.00 91.25 338 PRO A N 1
ATOM 2700 C CA . PRO A 1 338 ? 15.241 -0.609 -33.309 1.00 91.25 338 PRO A CA 1
ATOM 2701 C C . PRO A 1 338 ? 14.608 0.527 -32.499 1.00 91.25 338 PRO A C 1
ATOM 2703 O O . PRO A 1 338 ? 15.199 1.594 -32.281 1.00 91.25 338 PRO A O 1
ATOM 2706 N N . ASP A 1 339 ? 13.368 0.298 -32.062 1.00 93.25 339 ASP A N 1
ATOM 2707 C CA . ASP A 1 339 ? 12.617 1.247 -31.248 1.00 93.25 339 ASP A CA 1
ATOM 2708 C C . ASP A 1 339 ? 13.172 1.256 -29.829 1.00 93.25 339 ASP A C 1
ATOM 2710 O O . ASP A 1 339 ? 13.163 0.233 -29.156 1.00 93.25 339 ASP A O 1
ATOM 2714 N N . GLY A 1 340 ? 13.628 2.411 -29.354 1.00 92.75 340 GLY A N 1
ATOM 2715 C CA . GLY A 1 340 ? 14.036 2.607 -27.963 1.00 92.75 340 GLY A CA 1
ATOM 2716 C C . GLY A 1 340 ? 13.235 3.685 -27.242 1.00 92.75 340 GLY A C 1
ATOM 2717 O O . GLY A 1 340 ? 13.585 4.031 -26.117 1.00 92.75 340 GLY A O 1
ATOM 2718 N N . THR A 1 341 ? 12.210 4.268 -27.867 1.00 92.88 341 THR A N 1
ATOM 2719 C CA . THR A 1 341 ? 11.555 5.488 -27.370 1.00 92.88 341 THR A CA 1
ATOM 2720 C C . THR A 1 341 ? 10.060 5.325 -27.150 1.00 92.88 341 THR A C 1
ATOM 2722 O O . THR A 1 341 ? 9.522 5.971 -26.251 1.00 92.88 341 THR A O 1
ATOM 2725 N N . THR A 1 342 ? 9.382 4.449 -27.894 1.00 92.56 342 THR A N 1
ATOM 2726 C CA . THR A 1 342 ? 7.942 4.226 -27.712 1.00 92.56 342 THR A CA 1
ATOM 2727 C C . THR A 1 342 ? 7.681 3.507 -26.384 1.00 92.56 342 THR A C 1
ATOM 2729 O O . THR A 1 342 ? 8.215 2.415 -26.175 1.00 92.56 342 THR A O 1
ATOM 2732 N N . PRO A 1 343 ? 6.854 4.048 -25.467 1.00 89.69 343 PRO A N 1
ATOM 2733 C CA . PRO A 1 343 ? 6.618 3.421 -24.160 1.00 89.69 343 PRO A CA 1
ATOM 2734 C C . PRO A 1 343 ? 6.012 2.010 -24.235 1.00 89.69 343 PRO A C 1
ATOM 2736 O O . PRO A 1 343 ? 6.331 1.166 -23.398 1.00 89.69 343 PRO A O 1
ATOM 2739 N N . THR A 1 344 ? 5.183 1.761 -25.254 1.00 90.00 344 THR A N 1
ATOM 2740 C CA . THR A 1 344 ? 4.428 0.516 -25.484 1.00 90.00 344 THR A CA 1
ATOM 2741 C C . THR A 1 344 ? 5.147 -0.493 -26.382 1.00 90.00 344 THR A C 1
ATOM 2743 O O . THR A 1 344 ? 4.521 -1.444 -26.842 1.00 90.00 344 THR A O 1
ATOM 2746 N N . ARG A 1 345 ? 6.427 -0.276 -26.710 1.00 93.88 345 ARG A N 1
ATOM 2747 C CA . ARG A 1 345 ? 7.200 -1.234 -27.512 1.00 93.88 345 ARG A CA 1
ATOM 2748 C C . ARG A 1 345 ? 7.334 -2.567 -26.773 1.00 93.88 345 ARG A C 1
ATOM 2750 O O . ARG A 1 345 ? 7.545 -2.567 -25.558 1.00 93.88 345 ARG A O 1
ATOM 2757 N N . LEU A 1 346 ? 7.277 -3.673 -27.515 1.00 94.75 346 LEU A N 1
ATOM 2758 C CA . LEU A 1 346 ? 7.738 -4.959 -27.003 1.00 94.75 346 LEU A CA 1
ATOM 2759 C C . LEU A 1 346 ? 9.253 -4.855 -26.833 1.00 94.75 346 LEU A C 1
ATOM 2761 O O . LEU A 1 346 ? 9.966 -4.605 -27.805 1.00 94.75 346 LEU A O 1
ATOM 2765 N N . ARG A 1 347 ? 9.720 -4.915 -25.587 1.00 95.69 347 ARG A N 1
ATOM 2766 C CA . ARG A 1 347 ? 11.146 -4.831 -25.261 1.00 95.69 347 ARG A CA 1
ATOM 2767 C C . ARG A 1 347 ? 11.770 -6.193 -25.527 1.00 95.69 347 ARG A C 1
ATOM 2769 O O . ARG A 1 347 ? 11.104 -7.199 -25.358 1.00 95.69 347 ARG A O 1
ATOM 2776 N N . ARG A 1 348 ? 13.032 -6.208 -25.950 1.00 94.94 348 ARG A N 1
ATOM 2777 C CA . ARG A 1 348 ? 13.690 -7.438 -26.404 1.00 94.94 348 ARG A CA 1
ATOM 2778 C C . ARG A 1 348 ? 13.777 -8.553 -25.355 1.00 94.94 348 ARG A C 1
ATOM 2780 O O . ARG A 1 348 ? 13.609 -9.675 -25.765 1.00 94.94 348 ARG A O 1
ATOM 2787 N N . HIS A 1 349 ? 13.909 -8.223 -24.066 1.00 95.75 349 HIS A N 1
ATOM 2788 C CA . HIS A 1 349 ? 13.874 -9.205 -22.962 1.00 95.75 349 HIS A CA 1
ATOM 2789 C C . HIS A 1 349 ? 12.490 -9.807 -22.675 1.00 95.75 349 HIS A C 1
ATOM 2791 O O . HIS A 1 349 ? 12.298 -10.502 -21.693 1.00 95.75 349 HIS A O 1
ATOM 2797 N N . LEU A 1 350 ? 11.483 -9.415 -23.454 1.00 96.69 350 LEU A N 1
ATOM 2798 C CA . LEU A 1 350 ? 10.124 -9.947 -23.392 1.00 96.69 350 LEU A CA 1
ATOM 2799 C C . LEU A 1 350 ? 9.748 -10.576 -24.745 1.00 96.69 350 LEU A C 1
ATOM 2801 O O . LEU A 1 350 ? 8.567 -10.767 -25.037 1.00 96.69 350 LEU A O 1
ATOM 2805 N N . ASP A 1 351 ? 10.720 -10.778 -25.637 1.00 96.12 351 ASP A N 1
ATOM 2806 C CA . ASP A 1 351 ? 10.523 -11.304 -26.981 1.00 96.12 351 ASP A CA 1
ATOM 2807 C C . ASP A 1 351 ? 11.458 -12.503 -27.170 1.00 96.12 351 ASP A C 1
ATOM 2809 O O . ASP A 1 351 ? 12.601 -12.302 -27.583 1.00 96.12 351 ASP A O 1
ATOM 2813 N N . PRO A 1 352 ? 10.955 -13.750 -27.055 1.00 95.50 352 PRO A N 1
ATOM 2814 C CA . PRO A 1 352 ? 11.787 -14.963 -27.068 1.00 95.50 352 PRO A CA 1
ATOM 2815 C C . PRO A 1 352 ? 12.523 -15.208 -28.394 1.00 95.50 352 PRO A C 1
ATOM 2817 O O . PRO A 1 352 ? 13.245 -16.194 -28.608 1.00 95.50 352 PRO A O 1
ATOM 2820 N N . THR A 1 353 ? 12.263 -14.354 -29.382 1.00 94.81 353 THR A N 1
ATOM 2821 C CA . THR A 1 353 ? 12.901 -14.382 -30.684 1.00 94.81 353 THR A CA 1
ATOM 2822 C C . THR A 1 353 ? 14.038 -13.362 -30.808 1.00 94.81 353 THR A C 1
ATOM 2824 O O . THR A 1 353 ? 14.724 -13.365 -31.842 1.00 94.81 353 THR A O 1
ATOM 2827 N N . ALA A 1 354 ? 14.239 -12.485 -29.826 1.00 93.56 354 ALA A N 1
ATOM 2828 C CA . ALA A 1 354 ? 15.311 -11.506 -29.755 1.00 93.56 354 ALA A CA 1
ATOM 2829 C C . ALA A 1 354 ? 16.486 -12.117 -28.990 1.00 93.56 354 ALA A C 1
ATOM 2831 O O . ALA A 1 354 ? 16.380 -12.408 -27.820 1.00 93.56 354 ALA A O 1
ATOM 2832 N N . LYS A 1 355 ? 17.611 -12.363 -29.672 1.00 90.81 355 LYS A N 1
ATOM 2833 C CA . LYS A 1 355 ? 18.745 -13.084 -29.073 1.00 90.81 355 LYS A CA 1
ATOM 2834 C C . LYS A 1 355 ? 20.019 -12.251 -29.143 1.00 90.81 355 LYS A C 1
ATOM 2836 O O . LYS A 1 355 ? 20.342 -11.751 -30.230 1.00 90.81 355 LYS A O 1
ATOM 2841 N N . PRO A 1 356 ? 20.789 -12.126 -28.048 1.00 88.19 356 PRO A N 1
ATOM 2842 C CA . PRO A 1 356 ? 22.110 -11.516 -28.094 1.00 88.19 356 PRO A CA 1
ATOM 2843 C C . PRO A 1 356 ? 23.104 -12.395 -28.894 1.00 88.19 356 PRO A C 1
ATOM 2845 O O . PRO A 1 356 ? 22.887 -13.595 -29.078 1.00 88.19 356 PRO A O 1
ATOM 2848 N N . PRO A 1 357 ? 24.241 -11.841 -29.368 1.00 86.88 357 PRO A N 1
ATOM 2849 C CA . PRO A 1 357 ? 24.736 -10.493 -29.108 1.00 86.88 357 PRO A CA 1
ATOM 2850 C C . PRO A 1 357 ? 24.048 -9.423 -29.959 1.00 86.88 357 PRO A C 1
ATOM 2852 O O . PRO A 1 357 ? 23.987 -9.512 -31.185 1.00 86.88 357 PRO A O 1
ATOM 2855 N N . TYR A 1 358 ? 23.630 -8.345 -29.301 1.00 86.62 358 TYR A N 1
ATOM 2856 C CA . TYR A 1 358 ? 23.118 -7.153 -29.966 1.00 86.62 358 TYR A CA 1
ATOM 2857 C C . TYR A 1 358 ? 24.284 -6.296 -30.477 1.00 86.62 358 TYR A C 1
ATOM 2859 O O . TYR A 1 358 ? 25.188 -5.939 -29.719 1.00 86.62 358 TYR A O 1
ATOM 2867 N N . THR A 1 359 ? 24.299 -6.001 -31.778 1.00 80.06 359 THR A N 1
ATOM 2868 C CA . THR A 1 359 ? 25.373 -5.221 -32.431 1.00 80.06 359 THR A CA 1
ATOM 2869 C C . THR A 1 359 ? 24.951 -3.809 -32.823 1.00 80.06 359 THR A C 1
ATOM 2871 O O . THR A 1 359 ? 25.803 -2.943 -33.018 1.00 80.06 359 THR A O 1
ATOM 2874 N N . VAL A 1 360 ? 23.646 -3.596 -32.958 1.00 75.88 360 VAL A N 1
ATOM 2875 C CA . VAL A 1 360 ? 22.999 -2.293 -33.152 1.00 75.88 360 VAL A CA 1
ATOM 2876 C C . VAL A 1 360 ? 22.397 -1.839 -31.828 1.00 75.88 360 VAL A C 1
ATOM 2878 O O . VAL A 1 360 ? 22.437 -2.619 -30.870 1.00 75.88 360 VAL A O 1
ATOM 2881 N N . TYR A 1 361 ? 21.919 -0.593 -31.761 1.00 66.50 361 TYR A N 1
ATOM 2882 C CA . TYR A 1 361 ? 21.289 -0.058 -30.556 1.00 66.50 361 TYR A CA 1
ATOM 2883 C C . TYR A 1 361 ? 20.281 -1.049 -29.976 1.00 66.50 361 TYR A C 1
ATOM 2885 O O . TYR A 1 361 ? 19.427 -1.517 -30.751 1.00 66.50 361 TYR A O 1
#

Mean predicted aligned error: 8.69 Å

Sequence (361 aa):
MNKIYKLLLILIITVFAVSCVKDDSPNIVPPKDYKVQYTEDLATIDRYLDEYYMEVTPDFDVTFTKIPVGGTQQSIRLQTTYPLQSKIVKNEDHDVDYKVYYISFQEGVGESTTAVDSVYVAYKGKSIYHQSDEILPATNPKTYVDNIYDKQFDYAQNPVWFPLESVVQGWSEIIPMFKTGTYSITEGPDPVTFTGFGAGVMFLPSGLGYYNRLDIPGIPAYSPLVFNFKLQKQRARDHDRDGVLSKYEVAAPTAEVPNPKQIDYDTDGDGIANFYDLDDDGDLYYTRDEVRKPTTHLGSKAYYPYNPIADNPATTQDESEPKGIPSKDIINTTTQEPDGTTPTRLRRHLDPTAKPPYTVY

Foldseek 3Di:
DVVVVVVVVVVVVVVVVVPPPPPVPPPFDPADQLVVLLVVLVVLVVVQQQQWAWDQDPVGDIDIDGAPVVRPGQGNCGDDLFHKDWDFDDDVVSRDGHIKIKTWPAQFDAAFDALQWKFWKWKWKKWKDWDWAWDPPADVVTDTDIDIDIDTQDTGRGTDIDRNPPAQQVSNVVSSSGHAFDWDPPDDDPPTDTDRWIWMKMKAFCNSHVAQDPPRPNYHHRTIMMMTMTTHDIGFDQQCPLQATLVVQADDADPVRNDGDRQPRQLCPPSGRCSNDQQRNPLPDGSNQQQADDPVPDDVDRGFYQAFDAADPVDPDGPGDRFGQFAQDQPDPPQSAGHGHDNPHDGLSSPSVRDDPDPHD

Radius of gyration: 28.27 Å; Cα contacts (8 Å, |Δi|>4): 704; chains: 1; bounding box: 59×70×96 Å

pLDDT: mean 89.41, std 12.26, range [40.16, 98.81]

Secondary structure (DSSP, 8-state):
-HHHHHHHHHHHHHHHHS-----------PPPPHHHHHHHHHHHHHHHHHHEEEEE-TT--EEEEEPPTT--PPPTTT-SSS--EEEEEEETTTTEEEEEEEEEEE--SS-B--TTSEEEEEEEEEEEEEEEEEPSSPPSS--EEEEEEEEEEEEEEEEEEEEGGGS-HHHHHHGGGSB--EE--SS-PSSPPEES-EEEEEEE-GGGTTTT--SSTT--TT--EEEEEEEEEEE---SS-SSS-GGGSSPPP-SS-SS--GGG--SS-SSS-GGG-SSTTSSSS-HHHHSBPPGGG--S-SB--SS-B---TTSSS---BS--SPPSSEEETTTTEE--S-TT---GGG-TT--SPP---

Solvent-accessible surface area (backbone atoms only — not comparable to full-atom values): 20416 Å² total; per-residue (Å²): 114,79,67,58,56,52,53,52,50,51,51,52,55,52,58,58,68,67,62,66,72,75,82,79,64,77,86,74,60,79,82,73,58,54,62,63,49,46,55,52,25,50,52,53,50,53,49,47,32,60,46,19,26,70,47,73,46,99,86,64,50,74,48,78,44,74,59,55,92,90,56,84,76,58,20,47,63,69,37,74,92,50,54,66,42,76,47,79,46,78,36,78,94,60,70,38,73,44,73,31,41,33,29,64,78,35,52,39,73,45,56,77,45,54,40,71,19,31,36,30,33,23,38,41,32,28,25,40,46,81,46,76,42,73,48,81,81,70,48,92,77,76,49,70,46,83,39,81,47,75,38,76,50,48,70,30,87,66,61,44,81,40,53,28,73,77,48,47,56,47,51,32,69,49,55,42,76,29,15,13,19,48,67,73,88,64,100,64,68,88,74,78,66,71,47,59,34,8,27,35,37,40,41,33,39,10,86,38,50,64,28,55,48,68,90,48,74,63,39,62,57,58,28,24,36,36,38,42,38,34,35,42,41,69,45,87,34,47,74,56,67,44,74,61,47,30,81,77,34,38,46,71,65,40,96,90,42,68,76,50,51,62,70,72,23,42,74,59,67,86,82,52,22,30,38,68,33,59,37,31,29,66,62,87,55,45,30,35,70,57,39,35,48,31,82,94,65,56,64,101,50,65,53,37,44,86,52,48,37,73,58,50,90,90,54,97,60,87,58,53,32,89,40,14,41,29,25,65,60,66,73,36,82,87,80,59,27,31,47,28,68,63,91,86,55,65,34,27,52,69,33,63,85,45,70,80,84,56,86,54,106

Nearest PDB structures (foldseek):
  8bjd-assembly1_A  TM=6.449E-01  e=3.034E-08  Legionella pneumophila
  6vcv-assembly2_B  TM=8.230E-01  e=8.981E-07  Aspergillus fumigatus Af293
  6b4p-assembly3_B  TM=7.522E-01  e=2.018E-07  Naegleria fowleri
  6b4p-assembly1_A  TM=7.565E-01  e=3.795E-07  Naegleria fowleri
  5i98-assembly1_A  TM=7.195E-01  e=1.895E-06  Candida albicans SC5314